Protein AF-A0AAD9UW62-F1 (afdb_monomer)

pLDDT: mean 70.84, std 15.9, range [30.05, 91.0]

InterPro domains:
  IPR005312 Domain of unknown function DUF1759 [PF03564] (73-146)

Structure (mmCIF, N/CA/C/O backbone):
data_AF-A0AAD9UW62-F1
#
_entry.id   AF-A0AAD9UW62-F1
#
loop_
_atom_site.group_PDB
_atom_site.id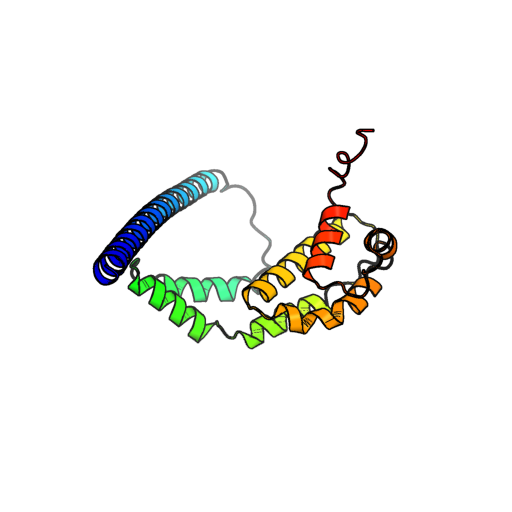
_atom_site.type_symbol
_atom_site.label_atom_id
_atom_site.label_alt_id
_atom_site.label_comp_id
_atom_site.label_asym_id
_atom_site.label_entity_id
_atom_site.label_seq_id
_atom_site.pdbx_PDB_ins_code
_atom_site.Cartn_x
_atom_site.Cartn_y
_atom_site.Cartn_z
_atom_site.occupancy
_atom_site.B_iso_or_equiv
_atom_site.auth_seq_id
_atom_site.auth_comp_id
_atom_site.auth_asym_id
_atom_site.auth_atom_id
_atom_site.pdbx_PDB_model_num
ATOM 1 N N . MET A 1 1 ? -51.476 3.471 -4.803 1.00 52.59 1 MET A N 1
ATOM 2 C CA . MET A 1 1 ? -50.643 2.285 -5.110 1.00 52.59 1 MET A CA 1
ATOM 3 C C . MET A 1 1 ? -49.176 2.442 -4.678 1.00 52.59 1 MET 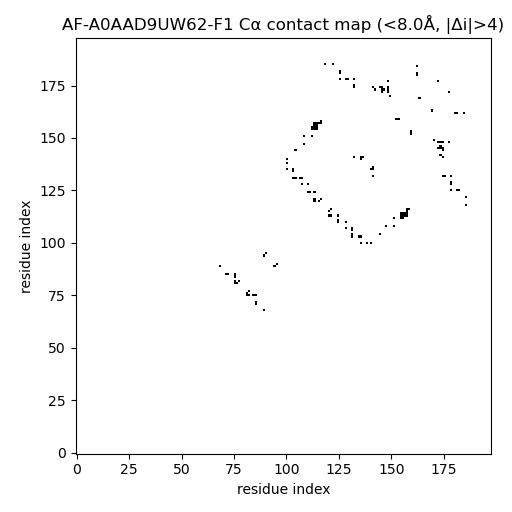A C 1
ATOM 5 O O . MET A 1 1 ? -48.528 1.436 -4.432 1.00 52.59 1 MET A O 1
ATOM 9 N N . GLU A 1 2 ? -48.660 3.666 -4.513 1.00 60.88 2 GLU A N 1
ATOM 10 C CA . GLU A 1 2 ? -47.239 3.927 -4.200 1.00 60.88 2 GLU A CA 1
ATOM 11 C C . GLU A 1 2 ? -46.862 3.786 -2.705 1.00 60.88 2 GLU A C 1
ATOM 13 O O . GLU A 1 2 ? -45.800 3.268 -2.376 1.00 60.88 2 GLU A O 1
ATOM 18 N N . ILE A 1 3 ? -47.747 4.171 -1.774 1.00 60.00 3 ILE A N 1
ATOM 19 C CA . ILE A 1 3 ? -47.441 4.194 -0.325 1.00 60.00 3 ILE A CA 1
ATOM 20 C C . ILE A 1 3 ? -47.192 2.786 0.247 1.00 60.00 3 ILE A C 1
ATOM 22 O O . ILE A 1 3 ? -46.332 2.607 1.111 1.00 60.00 3 ILE A O 1
ATOM 26 N N . SER A 1 4 ? -47.904 1.771 -0.253 1.00 65.06 4 SER A N 1
ATOM 27 C CA . SER A 1 4 ? -47.740 0.383 0.199 1.00 65.06 4 SER A CA 1
ATOM 28 C C . SER A 1 4 ? -46.367 -0.184 -0.169 1.00 65.06 4 SER A C 1
ATOM 30 O O . SER A 1 4 ? -45.739 -0.823 0.669 1.00 65.06 4 SER A O 1
ATOM 32 N N . LYS A 1 5 ? -45.857 0.135 -1.368 1.00 75.31 5 LYS A N 1
ATOM 33 C CA . LYS A 1 5 ? -44.532 -0.302 -1.836 1.00 75.31 5 LYS A CA 1
ATOM 34 C C . LYS A 1 5 ? -43.403 0.329 -1.019 1.00 75.31 5 LYS A C 1
ATOM 36 O O . LYS A 1 5 ? -42.446 -0.345 -0.661 1.00 75.31 5 LYS A O 1
ATOM 41 N N . VAL A 1 6 ? -43.535 1.612 -0.670 1.00 70.25 6 VAL A N 1
ATOM 42 C CA . VAL A 1 6 ? -42.551 2.315 0.175 1.00 70.25 6 VAL A CA 1
ATOM 43 C C . VAL A 1 6 ? -42.527 1.741 1.594 1.00 70.25 6 VAL A C 1
ATOM 45 O O . VAL A 1 6 ? -41.455 1.578 2.176 1.00 70.25 6 VAL A O 1
ATOM 48 N N . ARG A 1 7 ? -43.693 1.389 2.152 1.00 74.81 7 ARG A N 1
ATOM 49 C CA . ARG A 1 7 ? -43.779 0.743 3.470 1.00 74.81 7 ARG A CA 1
ATOM 50 C C . ARG A 1 7 ? -43.148 -0.649 3.455 1.00 74.81 7 ARG A C 1
ATOM 52 O O . ARG A 1 7 ? -42.387 -0.972 4.359 1.00 74.81 7 ARG A O 1
ATOM 59 N N . GLU A 1 8 ? -43.424 -1.441 2.425 1.00 81.44 8 GLU A N 1
ATOM 60 C CA . GLU A 1 8 ? -42.839 -2.771 2.244 1.00 81.44 8 GLU A CA 1
ATOM 61 C C . GLU A 1 8 ? -41.312 -2.706 2.097 1.00 81.44 8 GLU A C 1
ATOM 63 O O . GLU A 1 8 ? -40.593 -3.421 2.793 1.00 81.44 8 GLU A O 1
ATOM 68 N N . TRP A 1 9 ? -40.810 -1.756 1.305 1.00 78.94 9 TRP A N 1
ATOM 69 C CA . TRP A 1 9 ? -39.377 -1.498 1.153 1.00 78.94 9 TRP A CA 1
ATOM 70 C C . TRP A 1 9 ? -38.702 -1.077 2.467 1.00 78.94 9 TRP A C 1
ATOM 72 O O . TRP A 1 9 ? -37.591 -1.514 2.772 1.00 78.94 9 TRP A O 1
ATOM 82 N N . LEU A 1 10 ? -39.376 -0.259 3.283 1.00 68.06 10 LEU A N 1
ATOM 83 C CA . LEU A 1 10 ? -38.860 0.150 4.590 1.00 68.06 10 LEU A CA 1
ATOM 84 C C . LEU A 1 10 ? -38.778 -1.037 5.564 1.00 68.06 10 LEU A C 1
ATOM 86 O O . LEU A 1 10 ? -37.812 -1.149 6.320 1.00 68.06 10 LEU A O 1
ATOM 90 N N . GLU A 1 11 ? -39.769 -1.930 5.547 1.00 79.50 11 GLU A N 1
ATOM 91 C CA . GLU A 1 11 ? -39.764 -3.134 6.380 1.00 79.50 11 GLU A CA 1
ATOM 92 C C . GLU A 1 11 ? -38.751 -4.184 5.893 1.00 79.50 11 GLU A C 1
ATOM 94 O O . GLU A 1 11 ? -38.113 -4.836 6.722 1.00 79.50 11 GLU A O 1
ATOM 99 N N . GLU A 1 12 ? -38.522 -4.299 4.580 1.00 82.62 12 GLU A N 1
ATOM 100 C CA . GLU A 1 12 ? -37.433 -5.101 4.001 1.00 82.62 12 GLU A CA 1
ATOM 101 C C . GLU A 1 12 ? -36.069 -4.576 4.472 1.00 82.62 12 GLU A C 1
ATOM 103 O O . GLU A 1 12 ? -35.299 -5.316 5.079 1.00 82.62 12 GLU A O 1
ATOM 108 N N . ARG A 1 13 ? -35.821 -3.264 4.361 1.00 70.38 13 ARG A N 1
ATOM 109 C CA . ARG A 1 13 ? -34.604 -2.602 4.875 1.00 70.38 13 ARG A CA 1
ATOM 110 C C . ARG A 1 13 ? -34.402 -2.816 6.379 1.00 70.38 13 ARG A C 1
ATOM 112 O O . ARG A 1 13 ? -33.281 -3.045 6.844 1.00 70.38 13 ARG A O 1
ATOM 119 N N . LYS A 1 14 ? -35.476 -2.778 7.174 1.00 71.12 14 LYS A N 1
ATOM 120 C CA . LYS A 1 14 ? -35.423 -3.091 8.616 1.00 71.12 14 LYS A CA 1
ATOM 121 C C . LYS A 1 14 ? -35.124 -4.569 8.887 1.00 71.12 14 LYS A C 1
ATOM 123 O O . LYS A 1 14 ? -34.499 -4.879 9.901 1.00 71.12 14 LYS A O 1
ATOM 128 N N . ARG A 1 15 ? -35.558 -5.493 8.024 1.00 74.94 15 ARG A N 1
ATOM 129 C CA . ARG A 1 15 ? -35.211 -6.922 8.120 1.00 74.94 15 ARG A CA 1
ATOM 130 C C . ARG A 1 15 ? -33.763 -7.170 7.700 1.00 74.94 15 ARG A C 1
ATOM 132 O O . ARG A 1 15 ? -33.040 -7.812 8.457 1.00 74.94 15 ARG A O 1
ATOM 139 N N . GLU A 1 16 ? -33.314 -6.595 6.588 1.00 70.44 16 GLU A N 1
ATOM 140 C CA . GLU A 1 16 ? -31.933 -6.676 6.090 1.00 70.44 16 GLU A CA 1
ATOM 141 C C . GLU A 1 16 ? -30.920 -6.163 7.122 1.00 70.44 16 GLU A C 1
ATOM 143 O O . GLU A 1 16 ? -29.924 -6.828 7.414 1.00 70.44 16 GLU A O 1
ATOM 148 N N . THR A 1 17 ? -31.197 -5.018 7.750 1.00 63.38 17 THR A N 1
ATOM 149 C CA . THR A 1 17 ? -30.331 -4.456 8.803 1.00 63.38 17 THR A CA 1
ATOM 150 C C . THR A 1 17 ? -30.284 -5.342 10.047 1.00 63.38 17 THR A C 1
ATOM 152 O O . THR A 1 17 ? -29.206 -5.567 10.596 1.00 63.38 17 THR A O 1
ATOM 155 N N . LYS A 1 18 ? -31.415 -5.930 10.464 1.00 68.25 18 LYS A N 1
ATOM 156 C CA . LYS A 1 18 ? -31.458 -6.898 11.576 1.00 68.25 18 LYS A CA 1
ATOM 157 C C . LYS A 1 18 ? -30.703 -8.188 11.258 1.00 68.25 18 LYS A C 1
ATOM 159 O O . LYS A 1 18 ? -30.027 -8.722 12.135 1.00 68.25 18 LYS A O 1
ATOM 164 N N . VAL A 1 19 ? -30.818 -8.700 10.034 1.00 72.88 19 VAL A N 1
ATOM 165 C CA . VAL A 1 19 ? -30.082 -9.888 9.573 1.00 72.88 19 VAL A CA 1
ATOM 166 C C . VAL A 1 19 ? -28.583 -9.598 9.542 1.00 72.88 19 VAL A C 1
ATOM 168 O O . VAL A 1 19 ? -27.800 -10.386 10.068 1.00 72.88 19 VAL A O 1
ATOM 171 N N . THR A 1 20 ? -28.191 -8.434 9.028 1.00 70.19 20 THR A N 1
ATOM 172 C CA . THR A 1 20 ? -26.790 -7.996 8.981 1.00 70.19 20 THR A CA 1
ATOM 173 C C . THR A 1 20 ? -26.212 -7.850 10.387 1.00 70.19 20 THR A C 1
ATOM 175 O O . THR A 1 20 ? -25.170 -8.431 10.678 1.00 70.19 20 THR A O 1
ATOM 178 N N . ALA A 1 21 ? -26.936 -7.201 11.302 1.00 72.38 21 ALA A N 1
ATOM 179 C CA . ALA A 1 21 ? -26.522 -7.057 12.697 1.00 72.38 21 ALA A CA 1
ATOM 180 C C . ALA A 1 21 ? -26.369 -8.414 13.412 1.00 72.38 21 ALA A C 1
ATOM 182 O O . ALA A 1 21 ? -25.399 -8.632 14.140 1.00 72.38 21 ALA A O 1
ATOM 183 N N . LYS A 1 22 ? -27.287 -9.364 13.177 1.00 74.00 22 LYS A N 1
ATOM 184 C CA . LYS A 1 22 ? -27.163 -10.737 13.698 1.00 74.00 22 LYS A CA 1
ATOM 185 C C . LYS A 1 22 ? -25.940 -11.451 13.118 1.00 74.00 22 LYS A C 1
ATOM 187 O O . LYS A 1 22 ? -25.212 -12.108 13.861 1.00 74.00 22 LYS A O 1
ATOM 192 N N . GLN A 1 23 ? -25.684 -11.295 11.820 1.00 71.56 23 GLN A N 1
ATOM 193 C CA . GLN A 1 23 ? -24.538 -11.909 11.152 1.00 71.56 23 GLN A CA 1
ATOM 194 C C . GLN A 1 23 ? -23.205 -11.343 11.659 1.00 71.56 23 GLN A C 1
ATOM 196 O O . GLN A 1 23 ? -22.254 -12.093 11.882 1.00 71.56 23 GLN A O 1
ATOM 201 N N . GLU A 1 24 ? -23.129 -10.034 11.886 1.00 74.19 24 GLU A N 1
ATOM 202 C CA . GLU A 1 24 ? -21.965 -9.379 12.488 1.00 74.19 24 GLU A CA 1
ATOM 203 C C . GLU A 1 24 ? -21.743 -9.836 13.932 1.00 74.19 24 GLU A C 1
ATOM 205 O O . GLU A 1 24 ? -20.608 -10.119 14.319 1.00 74.19 24 GLU A O 1
ATOM 210 N N . GLN A 1 25 ? -22.818 -10.007 14.707 1.00 72.50 25 GLN A N 1
ATOM 211 C CA . GLN A 1 25 ? -22.731 -10.519 16.073 1.00 72.50 25 GLN A CA 1
ATOM 212 C C . GLN A 1 25 ? -22.201 -11.961 16.122 1.00 72.50 25 GLN A C 1
ATOM 214 O O . GLN A 1 25 ? -21.396 -12.288 16.997 1.00 72.50 25 GLN A O 1
ATOM 219 N N . ILE A 1 26 ? -22.601 -12.816 15.175 1.00 83.56 26 ILE A N 1
ATOM 220 C CA . ILE A 1 26 ? -22.073 -14.183 15.044 1.00 83.56 26 ILE A CA 1
ATOM 221 C C . ILE A 1 26 ? -20.583 -14.148 14.684 1.00 83.56 26 ILE A C 1
ATOM 223 O O . ILE A 1 26 ? -19.773 -14.772 15.371 1.00 83.56 26 ILE A O 1
ATOM 227 N N . LYS A 1 27 ? -20.197 -13.362 13.670 1.00 78.81 27 LYS A N 1
ATOM 228 C CA . LYS A 1 27 ? -18.786 -13.207 13.268 1.00 78.81 27 LYS A CA 1
ATOM 229 C C . LYS A 1 27 ? -17.914 -12.701 14.418 1.00 78.81 27 LYS A C 1
ATOM 231 O O . LYS A 1 27 ? -16.793 -13.173 14.593 1.00 78.81 27 LYS A O 1
ATOM 236 N N . PHE A 1 28 ? -18.428 -11.772 15.223 1.00 81.25 28 PHE A N 1
ATOM 237 C CA . PHE A 1 28 ? -17.712 -11.255 16.384 1.00 81.25 28 PHE A CA 1
ATOM 238 C C . PHE A 1 28 ? -17.505 -12.328 17.461 1.00 81.25 28 PHE A C 1
ATOM 240 O O . PHE A 1 28 ? -16.396 -12.459 17.978 1.00 81.25 28 PHE A O 1
ATOM 247 N N . LYS A 1 29 ? -18.533 -13.130 17.773 1.00 80.31 29 LYS A N 1
ATOM 248 C CA . LYS A 1 29 ? -18.420 -14.241 18.736 1.00 80.31 29 LYS A CA 1
ATOM 249 C C . LYS A 1 29 ? -17.394 -15.288 18.291 1.00 80.31 29 LYS A C 1
ATOM 251 O O . LYS A 1 29 ? -16.560 -15.694 19.099 1.00 80.31 29 LYS A O 1
ATOM 256 N N . GLU A 1 30 ? -17.396 -15.664 17.015 1.00 82.88 30 GLU A N 1
ATOM 257 C CA . GLU A 1 30 ? -16.405 -16.600 16.464 1.00 82.88 30 GLU A CA 1
ATOM 258 C C . GLU A 1 30 ? -14.980 -16.032 16.519 1.00 82.88 30 GLU A C 1
ATOM 260 O O . GLU A 1 30 ? -14.038 -16.725 16.910 1.00 82.88 30 GLU A O 1
ATOM 265 N N . LEU A 1 31 ? -14.813 -14.737 16.231 1.00 85.75 31 LEU A N 1
ATOM 266 C CA . LEU A 1 31 ? -13.515 -14.072 16.343 1.00 85.75 31 LEU A CA 1
ATOM 267 C C . LEU A 1 31 ? -12.980 -14.087 17.785 1.00 85.75 31 LEU A C 1
ATOM 269 O O . LEU A 1 31 ? -11.780 -14.272 17.995 1.00 85.75 31 LEU A O 1
ATOM 273 N N . GLN A 1 32 ? -13.853 -13.911 18.782 1.00 69.50 32 GLN A N 1
ATOM 274 C CA . GLN A 1 32 ? -13.479 -13.997 20.199 1.00 69.50 32 GLN A CA 1
ATOM 275 C C . GLN A 1 32 ? -13.013 -15.410 20.568 1.00 69.50 32 GLN A C 1
ATOM 277 O O . GLN A 1 32 ? -11.962 -15.570 21.191 1.00 69.50 32 GLN A O 1
ATOM 282 N N . LYS A 1 33 ? -13.745 -16.435 20.117 1.00 83.38 33 LYS A N 1
ATOM 283 C CA . LYS A 1 33 ? -13.388 -17.842 20.339 1.00 83.38 33 LYS A CA 1
ATOM 284 C C . LYS A 1 33 ? -12.025 -18.184 19.730 1.00 83.38 33 LYS A C 1
ATOM 286 O O . LYS A 1 33 ? -11.185 -18.780 20.401 1.00 83.38 33 LYS A O 1
ATOM 291 N N . MET A 1 34 ? -11.768 -17.738 18.500 1.00 85.38 34 MET A N 1
ATOM 292 C CA . MET A 1 34 ? -10.493 -17.964 17.812 1.00 85.38 34 MET A CA 1
ATOM 293 C C . MET A 1 34 ? -9.316 -17.280 18.521 1.00 85.38 34 MET A C 1
ATOM 295 O O . MET A 1 34 ? -8.250 -17.876 18.671 1.00 85.38 34 MET A O 1
ATOM 299 N N . LYS A 1 35 ? -9.503 -16.045 19.004 1.00 77.38 35 LYS A N 1
ATOM 300 C CA . LYS A 1 35 ? -8.466 -15.329 19.764 1.00 77.38 35 LYS A CA 1
ATOM 301 C C . LYS A 1 35 ? -8.141 -16.011 21.089 1.00 77.38 35 LYS A C 1
ATOM 303 O O . LYS A 1 35 ? -6.971 -16.060 21.464 1.00 77.38 35 LYS A O 1
ATOM 308 N N . LEU A 1 36 ? -9.152 -16.541 21.781 1.00 83.94 36 LEU A N 1
ATOM 309 C CA . LEU A 1 36 ? -8.941 -17.299 23.010 1.00 83.94 36 LEU A CA 1
ATOM 310 C C . LEU A 1 36 ? -8.137 -18.573 22.731 1.00 83.94 36 LEU A C 1
ATOM 312 O O . LEU A 1 36 ? -7.149 -18.810 23.416 1.00 83.94 36 LEU A O 1
ATOM 316 N N . GLN A 1 37 ? -8.486 -19.319 21.678 1.00 75.81 37 GLN A N 1
ATOM 317 C CA . GLN A 1 37 ? -7.750 -20.523 21.284 1.00 75.81 37 GLN A CA 1
ATOM 318 C C . GLN A 1 37 ? -6.288 -20.217 20.943 1.00 75.81 37 GLN A C 1
ATOM 320 O O . GLN A 1 37 ? -5.391 -20.878 21.453 1.00 75.81 37 GLN A O 1
ATOM 325 N N . LEU A 1 38 ? -6.032 -19.161 20.163 1.00 80.56 38 LEU A N 1
ATOM 326 C CA . LEU A 1 38 ? -4.667 -18.759 19.820 1.00 80.56 38 LEU A CA 1
ATOM 327 C C . LEU A 1 38 ? -3.846 -18.404 21.069 1.00 80.56 38 LEU A C 1
ATOM 329 O O . LEU A 1 38 ? -2.664 -18.733 21.145 1.00 80.56 38 LEU A O 1
ATOM 333 N N . L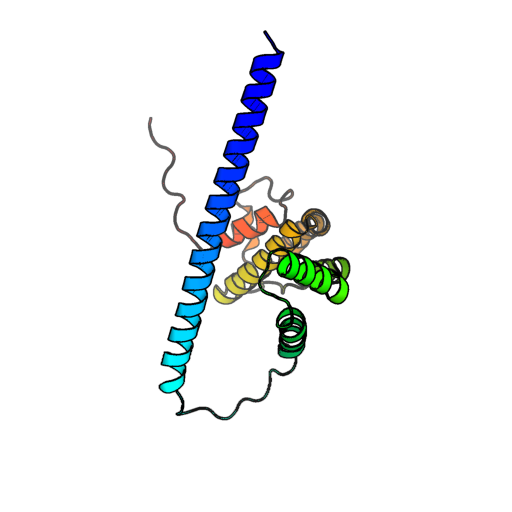YS A 1 39 ? -4.465 -17.755 22.063 1.00 76.50 39 LYS A N 1
ATOM 334 C CA . LYS A 1 39 ? -3.812 -17.430 23.337 1.00 76.50 39 LYS A CA 1
ATOM 335 C C . LYS A 1 39 ? -3.509 -18.693 24.154 1.00 76.50 39 LYS A C 1
ATOM 337 O O . LYS A 1 39 ? -2.429 -18.782 24.736 1.00 76.50 39 LYS A O 1
ATOM 342 N N . THR A 1 40 ? -4.416 -19.670 24.157 1.00 69.25 40 THR A N 1
ATOM 343 C CA . THR A 1 40 ? -4.216 -20.983 24.794 1.00 69.25 40 THR A CA 1
ATOM 344 C C . THR A 1 40 ? -3.078 -21.758 24.128 1.00 69.25 40 THR A C 1
ATOM 346 O O . THR A 1 40 ? -2.183 -22.245 24.816 1.00 69.25 40 THR A O 1
ATOM 349 N N . ASP A 1 41 ? -3.042 -21.790 22.795 1.00 74.69 41 ASP A N 1
ATOM 350 C CA . ASP A 1 41 ? -2.002 -22.481 22.026 1.00 74.69 41 ASP A CA 1
ATOM 351 C C . ASP A 1 41 ? -0.624 -21.818 22.201 1.00 74.69 41 ASP A C 1
ATOM 353 O O . ASP A 1 41 ? 0.405 -22.494 22.241 1.00 74.69 41 ASP A O 1
ATOM 357 N N . GLN A 1 42 ? -0.583 -20.488 22.338 1.00 72.75 42 GLN A N 1
ATOM 358 C CA . GLN A 1 42 ? 0.646 -19.749 22.647 1.00 72.75 42 GLN A CA 1
ATOM 359 C C . GLN A 1 42 ? 1.158 -20.038 24.063 1.00 72.75 42 GLN A C 1
ATOM 361 O O . GLN A 1 42 ? 2.368 -20.173 24.251 1.00 72.75 42 GLN A O 1
ATOM 366 N N . LEU A 1 43 ? 0.266 -20.172 25.051 1.00 59.53 43 LEU A N 1
ATOM 367 C CA . LEU A 1 43 ? 0.649 -20.543 26.416 1.00 59.53 43 LEU A CA 1
ATOM 368 C C . LEU A 1 43 ? 1.166 -21.989 26.478 1.00 59.53 43 LEU A C 1
ATOM 370 O O . LEU A 1 43 ? 2.174 -22.247 27.133 1.00 59.53 43 LEU A O 1
ATOM 374 N N . ALA A 1 44 ? 0.547 -22.904 25.727 1.00 60.25 44 ALA A N 1
ATOM 375 C CA . ALA A 1 44 ? 0.998 -24.291 25.611 1.00 60.25 44 ALA A CA 1
ATOM 376 C C . ALA A 1 44 ? 2.397 -24.408 24.974 1.00 60.25 44 ALA A C 1
ATOM 378 O O . ALA A 1 44 ? 3.204 -25.224 25.410 1.00 60.25 44 ALA A O 1
ATOM 379 N N . LYS A 1 45 ? 2.724 -23.550 23.995 1.00 59.97 45 LYS A N 1
ATOM 380 C CA . LYS A 1 45 ? 4.058 -23.501 23.365 1.00 59.97 45 LYS A CA 1
ATOM 381 C C . LYS A 1 45 ? 5.123 -22.824 24.232 1.00 59.97 45 LYS A C 1
ATOM 383 O O . LYS A 1 45 ? 6.296 -23.166 24.126 1.00 59.97 45 LYS A O 1
ATOM 388 N N . LYS A 1 46 ? 4.743 -21.890 25.113 1.00 50.12 46 LYS A N 1
ATOM 389 C CA . LYS A 1 46 ? 5.688 -21.221 26.024 1.00 50.12 46 LYS A CA 1
ATOM 390 C C . LYS A 1 46 ? 6.242 -22.176 27.090 1.00 50.12 46 LYS A C 1
ATOM 392 O O . LYS A 1 46 ? 7.421 -22.091 27.411 1.00 50.12 46 LYS A O 1
ATOM 397 N N . ASN A 1 47 ? 5.438 -23.137 27.548 1.00 49.69 47 ASN A N 1
ATOM 398 C CA . ASN A 1 47 ? 5.843 -24.119 28.562 1.00 49.69 47 ASN A CA 1
ATOM 399 C C . ASN A 1 47 ? 6.817 -25.203 28.051 1.00 49.69 47 ASN A C 1
ATOM 401 O O . ASN A 1 47 ? 7.291 -26.004 28.848 1.00 49.69 47 ASN A O 1
ATOM 405 N N . GLN A 1 48 ? 7.140 -25.235 26.750 1.00 47.81 48 GLN A N 1
ATOM 406 C CA . GLN A 1 48 ? 8.167 -26.124 26.179 1.00 47.81 48 GLN A CA 1
ATOM 407 C C . GLN A 1 48 ? 9.477 -25.396 25.825 1.00 47.81 48 GLN A C 1
ATOM 409 O O . GLN A 1 48 ? 10.446 -26.046 25.447 1.00 47.81 48 GLN A O 1
ATOM 414 N N . ASN A 1 49 ? 9.531 -24.065 25.967 1.00 43.00 49 ASN A N 1
ATOM 415 C CA . ASN A 1 49 ? 10.649 -23.236 25.503 1.00 43.00 49 ASN A CA 1
ATOM 416 C C . ASN A 1 49 ? 11.397 -22.492 26.628 1.00 43.00 49 ASN A C 1
ATOM 418 O O . ASN A 1 49 ? 12.211 -21.614 26.337 1.00 43.00 49 ASN A O 1
ATOM 422 N N . GLU A 1 50 ? 11.183 -22.842 27.903 1.00 40.22 50 GLU A N 1
ATOM 423 C CA . GLU A 1 50 ? 12.067 -22.429 29.010 1.00 40.22 50 GLU A CA 1
ATOM 424 C C . GLU A 1 50 ? 13.349 -23.271 29.009 1.00 40.22 50 GLU A C 1
ATOM 426 O O . GLU A 1 50 ? 13.632 -24.084 29.881 1.00 40.22 50 GLU A O 1
ATOM 431 N N . GLY A 1 51 ? 14.121 -23.080 27.950 1.00 38.78 51 GLY A N 1
ATOM 432 C CA . GLY A 1 51 ? 15.413 -23.688 27.729 1.00 38.78 51 GLY A CA 1
ATOM 433 C C . GLY A 1 51 ? 15.989 -23.061 26.475 1.00 38.78 51 GLY A C 1
ATOM 434 O O . GLY A 1 51 ? 15.576 -23.395 25.372 1.00 38.78 51 GLY A O 1
ATOM 435 N N . ILE A 1 52 ? 16.972 -22.183 26.668 1.00 32.00 52 ILE A N 1
ATOM 436 C CA . ILE A 1 52 ? 17.793 -21.534 25.637 1.00 32.00 52 ILE A CA 1
ATOM 437 C C . ILE A 1 52 ? 17.172 -20.262 25.016 1.00 32.00 52 ILE A C 1
ATOM 439 O O . ILE A 1 52 ? 16.333 -20.301 24.125 1.00 32.00 52 ILE A O 1
ATOM 443 N N . TYR A 1 53 ? 17.599 -19.112 25.554 1.00 30.05 53 TYR A N 1
ATOM 444 C CA . TYR A 1 53 ? 18.228 -17.958 24.876 1.00 30.05 53 TYR A CA 1
ATOM 445 C C . TYR A 1 53 ? 18.011 -16.684 25.710 1.00 30.05 53 TYR A C 1
ATOM 447 O O . TYR A 1 53 ? 17.117 -15.873 25.470 1.00 30.05 53 TYR A O 1
ATOM 455 N N . GLN A 1 54 ? 18.888 -16.501 26.702 1.00 34.84 54 GLN A N 1
ATOM 456 C CA . GLN A 1 54 ? 19.347 -15.165 27.067 1.00 34.84 54 GLN A CA 1
ATOM 457 C C . GLN A 1 54 ? 20.237 -14.613 25.937 1.00 34.84 54 GLN A C 1
ATOM 459 O O . GLN A 1 54 ? 20.876 -15.380 25.222 1.00 34.84 54 GLN A O 1
ATOM 464 N N . ALA A 1 55 ? 20.298 -13.281 25.855 1.00 33.31 55 ALA A N 1
ATOM 465 C CA . ALA A 1 55 ? 21.117 -12.450 24.964 1.00 33.31 55 ALA A CA 1
ATOM 466 C C . ALA A 1 55 ? 20.595 -12.237 23.527 1.00 33.31 55 ALA A C 1
ATOM 468 O O . ALA A 1 55 ? 20.986 -12.911 22.585 1.00 33.31 55 ALA A O 1
ATOM 469 N N . SER A 1 56 ? 19.794 -11.181 23.348 1.00 34.56 56 SER A N 1
ATOM 470 C CA . SER A 1 56 ? 20.153 -10.095 22.420 1.00 34.56 56 SER A CA 1
ATOM 471 C C . SER A 1 56 ? 19.266 -8.880 22.699 1.00 34.56 56 SER A C 1
ATOM 473 O O . SER A 1 56 ? 18.178 -8.690 22.153 1.00 34.56 56 SER A O 1
ATOM 475 N N . THR A 1 57 ? 19.710 -8.077 23.657 1.00 42.41 57 THR A N 1
ATOM 476 C CA . THR A 1 57 ? 19.172 -6.754 23.954 1.00 42.41 57 THR A CA 1
ATOM 477 C C . THR A 1 57 ? 19.605 -5.805 22.844 1.00 42.41 57 THR A C 1
ATOM 479 O O . THR A 1 57 ? 20.725 -5.323 22.896 1.00 42.41 57 THR A O 1
ATOM 482 N N . ASN A 1 58 ? 18.752 -5.574 21.840 1.00 35.47 58 ASN A N 1
ATOM 483 C CA . ASN A 1 58 ? 18.787 -4.404 20.946 1.00 35.47 58 ASN A CA 1
ATOM 484 C C . ASN A 1 58 ? 17.491 -4.339 20.109 1.00 35.47 58 ASN A C 1
ATOM 486 O O . ASN A 1 58 ? 17.474 -4.644 18.922 1.00 35.47 58 ASN A O 1
ATOM 490 N N . SER A 1 59 ? 16.363 -3.977 20.731 1.00 34.16 59 SER A N 1
ATOM 491 C CA . SER A 1 59 ? 15.109 -3.661 20.012 1.00 34.16 59 SER A CA 1
ATOM 492 C C . SER A 1 59 ? 14.184 -2.715 20.792 1.00 34.16 59 SER A C 1
ATOM 494 O O . SER A 1 59 ? 12.958 -2.809 20.734 1.00 34.16 59 SER A O 1
ATOM 496 N N . VAL A 1 60 ? 14.750 -1.770 21.549 1.00 36.50 60 VAL A N 1
ATOM 497 C CA . VAL A 1 60 ? 13.949 -0.915 22.447 1.00 36.50 60 VAL A CA 1
ATOM 498 C C . VAL A 1 60 ? 13.236 0.240 21.719 1.00 36.50 60 VAL A C 1
ATOM 500 O O . VAL A 1 60 ? 12.401 0.907 22.318 1.00 36.50 60 VAL A O 1
ATOM 503 N N . GLN A 1 61 ? 13.444 0.462 20.418 1.00 37.66 61 GLN A N 1
ATOM 504 C CA . GLN A 1 61 ? 12.827 1.615 19.735 1.00 37.66 61 GLN A CA 1
ATOM 505 C C . GLN A 1 61 ? 11.517 1.328 18.979 1.00 37.66 61 GLN A C 1
ATOM 507 O O . GLN A 1 61 ? 10.812 2.273 18.645 1.00 37.66 61 GLN A O 1
ATOM 512 N N . ALA A 1 62 ? 11.106 0.065 18.810 1.00 35.78 62 ALA A N 1
ATOM 513 C CA . ALA A 1 62 ? 9.806 -0.276 18.204 1.00 35.78 62 ALA A CA 1
ATOM 514 C C . ALA A 1 62 ? 8.717 -0.669 19.225 1.00 35.78 62 ALA A C 1
ATOM 516 O O . ALA A 1 62 ? 7.541 -0.741 18.886 1.00 35.78 62 ALA A O 1
ATOM 517 N N . LYS A 1 63 ? 9.081 -0.892 20.496 1.00 35.38 63 LYS A N 1
ATOM 518 C CA . LYS A 1 63 ? 8.181 -1.462 21.520 1.00 35.38 63 LYS A CA 1
ATOM 519 C C . LYS A 1 63 ? 7.422 -0.421 22.355 1.00 35.38 63 LYS A C 1
ATOM 521 O O . LYS A 1 63 ? 6.592 -0.763 23.194 1.00 35.38 63 LYS A O 1
ATOM 526 N N . LEU A 1 64 ? 7.711 0.863 22.143 1.00 32.38 64 LEU A N 1
ATOM 527 C 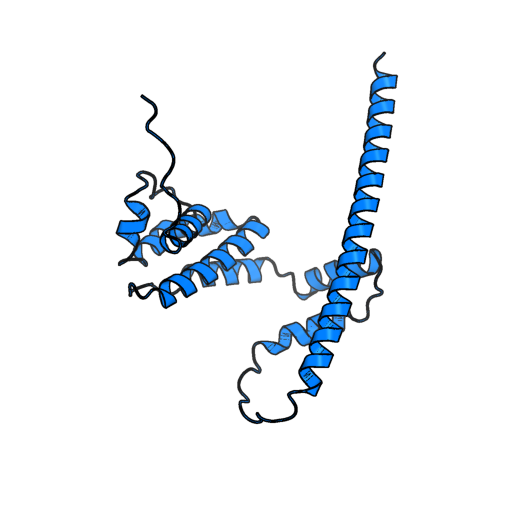CA . LEU A 1 64 ? 7.178 1.973 22.937 1.00 32.38 64 LEU A CA 1
ATOM 528 C C . LEU A 1 64 ? 5.746 2.420 22.553 1.00 32.38 64 LEU A C 1
ATOM 530 O O . LEU A 1 64 ? 4.999 2.792 23.464 1.00 32.38 64 LEU A O 1
ATOM 534 N N . PRO A 1 65 ? 5.314 2.378 21.272 1.00 45.97 65 PRO A N 1
ATOM 535 C CA . PRO A 1 65 ? 3.938 2.719 20.901 1.00 45.97 65 PRO A CA 1
ATOM 536 C C . PRO A 1 65 ? 2.931 1.645 21.337 1.00 45.97 65 PRO A C 1
ATOM 538 O O . PRO A 1 65 ? 1.886 1.973 21.896 1.00 45.97 65 PRO A O 1
ATOM 541 N N . GLU A 1 66 ? 3.271 0.362 21.162 1.00 46.50 66 GLU A N 1
ATOM 542 C CA . GLU A 1 66 ? 2.394 -0.779 21.473 1.00 46.50 66 GLU A CA 1
ATOM 543 C C . GLU A 1 66 ? 2.020 -0.844 22.963 1.00 46.50 66 GLU A C 1
ATOM 545 O O . GLU A 1 66 ? 0.856 -1.042 23.313 1.00 46.50 66 GLU A O 1
ATOM 550 N N . LEU A 1 67 ? 2.989 -0.592 23.852 1.00 49.28 67 LEU A N 1
ATOM 551 C CA . LEU A 1 67 ? 2.792 -0.623 25.306 1.00 49.28 67 LEU A CA 1
ATOM 552 C C . LEU A 1 67 ? 1.900 0.515 25.829 1.00 49.28 67 LEU A C 1
ATOM 554 O O . LEU A 1 67 ? 1.198 0.334 26.824 1.00 49.28 67 LEU A O 1
ATOM 558 N N . LYS A 1 68 ? 1.909 1.685 25.178 1.00 55.56 68 LYS A N 1
ATOM 559 C CA . LYS A 1 68 ? 1.062 2.831 25.560 1.00 55.56 68 LYS A CA 1
ATOM 560 C C . LYS A 1 68 ? -0.350 2.707 24.991 1.00 55.56 68 LYS A C 1
ATOM 562 O O . LYS A 1 68 ? -1.319 3.007 25.688 1.00 55.56 68 LYS A O 1
ATOM 567 N N . VAL A 1 69 ? -0.463 2.229 23.751 1.00 56.75 69 VAL A N 1
ATOM 568 C CA . VAL A 1 69 ? -1.747 1.953 23.097 1.00 56.75 69 VAL A CA 1
ATOM 569 C C . VAL A 1 69 ? -2.511 0.870 23.861 1.00 56.75 69 VAL A C 1
ATOM 571 O O . VAL A 1 69 ? -3.671 1.093 24.200 1.00 56.75 69 VAL A O 1
ATOM 574 N N . GLY A 1 70 ? -1.844 -0.232 24.229 1.00 58.50 70 GLY A N 1
ATOM 575 C CA . GLY A 1 70 ? -2.439 -1.351 24.969 1.00 58.50 70 GLY A CA 1
ATOM 576 C C . GLY A 1 70 ? -3.059 -0.946 26.309 1.00 58.50 70 GLY A C 1
ATOM 577 O O . GLY A 1 70 ? -4.239 -1.193 26.531 1.00 58.50 70 GLY A O 1
ATOM 578 N N . ARG A 1 71 ? -2.321 -0.222 27.163 1.00 60.94 71 ARG A N 1
ATOM 579 C CA . ARG A 1 71 ? -2.836 0.222 28.477 1.00 60.94 71 ARG A CA 1
ATOM 580 C C . ARG A 1 71 ? -4.026 1.179 28.374 1.00 60.94 71 ARG A C 1
ATOM 582 O O . ARG A 1 71 ? -4.873 1.207 29.258 1.00 60.94 71 ARG A O 1
ATOM 589 N N . THR A 1 72 ? -4.084 1.975 27.306 1.00 57.56 72 THR A N 1
ATOM 590 C CA . THR A 1 72 ? -5.148 2.973 27.107 1.00 57.56 72 THR A CA 1
ATOM 591 C C . THR A 1 72 ? -6.475 2.321 26.704 1.00 57.56 72 THR A C 1
ATOM 593 O O . THR A 1 72 ? -7.538 2.835 27.044 1.00 57.56 72 THR A O 1
ATOM 596 N N . ILE A 1 73 ? -6.424 1.187 25.996 1.00 61.25 73 ILE A N 1
ATOM 597 C CA . ILE A 1 73 ? -7.613 0.447 25.545 1.00 61.25 73 ILE A CA 1
ATOM 598 C C . ILE A 1 73 ? -8.029 -0.673 26.507 1.00 61.25 73 ILE A C 1
ATOM 600 O O . ILE A 1 73 ? -9.195 -1.046 26.522 1.00 61.25 73 ILE A O 1
ATOM 604 N N . GLU A 1 74 ? -7.104 -1.192 27.319 1.00 61.56 74 GLU A N 1
ATOM 605 C CA . GLU A 1 74 ? -7.344 -2.299 28.259 1.00 61.56 74 GLU A CA 1
ATOM 606 C C . GLU A 1 74 ? -8.289 -1.919 29.411 1.00 61.56 74 GLU A C 1
ATOM 608 O O . GLU A 1 74 ? -8.990 -2.773 29.944 1.00 61.56 74 GLU A O 1
ATOM 613 N N . ALA A 1 75 ? -8.373 -0.629 29.748 1.00 64.81 75 ALA A N 1
ATOM 614 C CA . ALA A 1 75 ? -9.290 -0.110 30.763 1.00 64.81 75 ALA A CA 1
ATOM 615 C C . ALA A 1 75 ? -10.734 0.102 30.257 1.00 64.81 75 ALA A C 1
ATOM 617 O O . ALA A 1 75 ? -11.601 0.500 31.037 1.00 64.81 75 ALA A O 1
ATOM 618 N N . LEU A 1 76 ? -11.006 -0.106 28.962 1.00 67.12 76 LEU A N 1
ATOM 619 C CA . LEU A 1 76 ? -12.327 0.136 28.385 1.00 67.12 76 LEU A CA 1
ATOM 620 C C . LEU A 1 76 ? -13.190 -1.135 28.422 1.00 67.12 76 LEU A C 1
ATOM 622 O O . LEU A 1 76 ? -12.710 -2.217 28.086 1.00 67.12 76 LEU A O 1
ATOM 626 N N . PRO A 1 77 ? -14.482 -1.022 28.781 1.00 62.97 77 PRO A N 1
ATOM 627 C CA . PRO A 1 77 ? -15.386 -2.165 28.783 1.00 62.97 77 PRO A CA 1
ATOM 628 C C . PRO A 1 77 ? -15.561 -2.721 27.363 1.00 62.97 77 PRO A C 1
ATOM 630 O O . PRO A 1 77 ? -15.643 -1.966 26.395 1.00 62.97 77 PRO A O 1
ATOM 633 N N . PHE A 1 78 ? -15.667 -4.046 27.224 1.00 63.81 78 PHE A N 1
ATOM 634 C CA . PHE A 1 78 ? -15.838 -4.731 25.933 1.00 63.81 78 PHE A CA 1
ATOM 635 C C . PHE A 1 78 ? -17.276 -4.615 25.389 1.00 63.81 78 PHE A C 1
ATOM 637 O O . PHE A 1 78 ? -17.950 -5.610 25.131 1.00 63.81 78 PHE A O 1
ATOM 644 N N . THR A 1 79 ? -17.758 -3.385 25.231 1.00 76.38 79 THR A N 1
ATOM 645 C CA . THR A 1 79 ? -19.073 -3.036 24.679 1.00 76.38 79 THR A CA 1
ATOM 646 C C . THR A 1 79 ? -18.908 -2.241 23.383 1.00 76.38 79 THR A C 1
ATOM 648 O O . THR A 1 79 ? -17.826 -1.736 23.080 1.00 76.38 79 THR A O 1
ATOM 651 N N . THR A 1 80 ? -19.981 -2.086 22.602 1.00 69.88 80 THR A N 1
ATOM 652 C CA . THR A 1 80 ? -19.972 -1.232 21.398 1.00 69.88 80 THR A CA 1
ATOM 653 C C . THR A 1 80 ? -19.579 0.212 21.726 1.00 69.88 80 THR A C 1
ATOM 655 O O . THR A 1 80 ? -18.835 0.844 20.977 1.00 69.88 80 THR A O 1
ATOM 658 N N . GLU A 1 81 ? -20.020 0.722 22.877 1.00 72.06 81 GLU A N 1
ATOM 659 C CA . GLU A 1 81 ? -19.628 2.039 23.383 1.00 72.06 81 GLU A CA 1
ATOM 660 C C . GLU A 1 81 ? -18.137 2.090 23.741 1.00 72.06 81 GLU A C 1
ATOM 662 O O . GLU A 1 81 ? -17.441 3.021 23.337 1.00 72.06 81 GLU A O 1
ATOM 667 N N . GLY A 1 82 ? -17.615 1.057 24.409 1.00 72.25 82 GLY A N 1
ATOM 668 C CA . GLY A 1 82 ? -16.189 0.935 24.702 1.00 72.25 82 GLY A CA 1
ATOM 669 C C . GLY A 1 82 ? -15.318 0.836 23.447 1.00 72.25 82 GLY A C 1
ATOM 670 O O . GLY A 1 82 ? -14.273 1.478 23.391 1.00 72.25 82 GLY A O 1
ATOM 671 N N . TYR A 1 83 ? -15.769 0.135 22.398 1.00 73.06 83 TYR A N 1
ATOM 672 C CA . TYR A 1 83 ? -15.090 0.096 21.095 1.00 73.06 83 TYR A CA 1
ATOM 673 C C . TYR A 1 83 ? -15.052 1.472 20.424 1.00 73.06 83 TYR A C 1
ATOM 675 O O . TYR A 1 83 ? -13.989 1.922 19.996 1.00 73.06 83 TYR A O 1
ATOM 683 N N . ASN A 1 84 ? -16.192 2.166 20.357 1.00 77.94 84 ASN A N 1
ATOM 684 C CA . ASN A 1 84 ? -16.256 3.503 19.765 1.00 77.94 84 ASN A CA 1
ATOM 685 C C . ASN A 1 84 ? -15.396 4.498 20.552 1.00 77.94 84 ASN A C 1
ATOM 687 O O . ASN A 1 84 ? -14.677 5.301 19.959 1.00 77.94 84 ASN A O 1
ATOM 691 N N . ARG A 1 85 ? -15.387 4.387 21.884 1.00 77.12 85 ARG A N 1
ATOM 692 C CA . ARG A 1 85 ? -14.543 5.207 22.755 1.00 77.12 85 ARG A CA 1
ATOM 693 C C . ARG A 1 85 ? -13.059 4.889 22.590 1.00 77.12 85 ARG A C 1
ATOM 695 O O . ARG A 1 85 ? -12.260 5.817 22.502 1.00 77.12 85 ARG A O 1
ATOM 702 N N . ALA A 1 86 ? -12.691 3.613 22.457 1.00 72.75 86 ALA A N 1
ATOM 703 C CA . ALA A 1 86 ? -11.327 3.197 22.132 1.00 72.75 86 ALA A CA 1
ATOM 704 C C . ALA A 1 86 ? -10.891 3.787 20.787 1.00 72.75 86 ALA A C 1
ATOM 706 O O . ALA A 1 86 ? -9.827 4.393 20.696 1.00 72.75 86 ALA A O 1
ATOM 707 N N . LYS A 1 87 ? -11.743 3.680 19.761 1.00 74.81 87 LYS A N 1
ATOM 708 C CA . LYS A 1 87 ? -11.498 4.246 18.432 1.00 74.81 87 LYS A CA 1
ATOM 709 C C . LYS A 1 87 ? -11.289 5.764 18.495 1.00 74.81 87 LYS A C 1
ATOM 711 O O . LYS A 1 87 ? -10.288 6.236 17.963 1.00 74.81 87 LYS A O 1
ATOM 716 N N . SER A 1 88 ? -12.147 6.505 19.203 1.00 78.00 88 SER A N 1
ATOM 717 C CA . SER A 1 88 ? -11.981 7.954 19.401 1.00 78.00 88 SER A CA 1
ATOM 718 C C . SER A 1 88 ? -10.698 8.310 20.147 1.00 78.00 88 SER A C 1
ATOM 720 O O . SER A 1 88 ? -10.006 9.232 19.733 1.00 78.00 88 SER A O 1
ATOM 722 N N . ILE A 1 89 ? -10.340 7.589 21.214 1.00 74.50 89 ILE A N 1
ATOM 723 C CA . ILE A 1 89 ? -9.109 7.861 21.974 1.00 74.50 89 ILE A CA 1
ATOM 724 C C . ILE A 1 89 ? -7.872 7.587 21.116 1.00 74.50 89 ILE A C 1
ATOM 726 O O . ILE A 1 89 ? -6.925 8.373 21.130 1.00 74.50 89 ILE A O 1
ATOM 730 N N . LEU A 1 90 ? -7.885 6.502 20.338 1.00 73.56 90 LEU A N 1
ATOM 731 C CA . LEU A 1 90 ? -6.801 6.179 19.416 1.00 73.56 90 LEU A CA 1
ATOM 732 C C . LEU A 1 90 ? -6.666 7.241 18.326 1.00 73.56 90 LEU A C 1
ATOM 734 O O . LEU A 1 90 ? -5.559 7.698 18.061 1.00 73.56 90 LEU A O 1
ATOM 738 N N . GLN A 1 91 ? -7.780 7.690 17.749 1.00 75.50 91 GLN A N 1
ATOM 739 C CA . GLN A 1 91 ? -7.780 8.774 16.768 1.00 75.50 91 GLN A CA 1
ATOM 740 C C . GLN A 1 91 ? -7.305 10.100 17.377 1.00 75.50 91 GLN A C 1
ATOM 742 O O . GLN A 1 91 ? -6.476 10.780 16.787 1.00 75.50 91 GLN A O 1
ATOM 747 N N . GLN A 1 92 ? -7.748 10.449 18.583 1.00 76.38 92 GLN A N 1
ATOM 748 C CA . GLN A 1 92 ? -7.367 11.697 19.244 1.00 76.38 92 GLN A CA 1
ATOM 749 C C . GLN A 1 92 ? -5.885 11.726 19.639 1.00 76.38 92 GLN A C 1
ATOM 751 O O . GLN A 1 92 ? -5.225 12.754 19.510 1.00 76.38 92 GLN A O 1
ATOM 756 N N . ARG A 1 93 ? -5.357 10.611 20.157 1.00 72.56 93 ARG A N 1
ATOM 757 C CA . ARG A 1 93 ? -3.978 10.535 20.668 1.00 72.56 93 ARG A CA 1
ATOM 758 C C . ARG A 1 93 ? -2.951 10.181 19.598 1.00 72.56 93 ARG A C 1
ATOM 760 O O . ARG A 1 93 ? -1.802 10.595 19.719 1.00 72.56 93 ARG A O 1
ATOM 767 N N . PHE A 1 94 ? -3.347 9.399 18.597 1.00 66.00 94 PHE A N 1
ATOM 768 C CA . PHE A 1 94 ? -2.436 8.795 17.618 1.00 66.00 94 PHE A CA 1
ATOM 769 C C . PHE A 1 94 ? -2.910 8.943 16.166 1.00 66.00 94 PHE A C 1
ATOM 771 O O . PHE A 1 94 ? -2.144 8.666 15.249 1.00 66.00 94 PHE A O 1
ATOM 778 N N . GLY A 1 95 ? -4.142 9.397 15.927 1.00 68.12 95 GLY A N 1
ATOM 779 C CA . GLY A 1 95 ? -4.723 9.603 14.596 1.00 68.12 95 GLY A CA 1
ATOM 780 C C . GLY A 1 95 ? -4.259 10.892 13.932 1.00 68.12 95 GLY A C 1
ATOM 781 O O . GLY A 1 95 ? -5.065 11.630 13.371 1.00 68.12 95 GLY A O 1
ATOM 782 N N . LYS A 1 96 ? -2.956 11.170 13.986 1.00 78.69 96 LYS A N 1
ATOM 783 C CA . LYS A 1 96 ? -2.345 12.249 13.216 1.00 78.69 96 LYS A CA 1
ATOM 784 C C . LYS A 1 96 ? -2.201 11.800 11.768 1.00 78.69 96 LYS A C 1
ATOM 786 O O . LYS A 1 96 ? -1.129 11.397 11.327 1.00 78.69 96 LYS A O 1
ATOM 791 N N . GLU A 1 97 ? -3.317 11.832 11.050 1.00 74.25 97 GLU A N 1
ATOM 792 C CA . GLU A 1 97 ? -3.425 11.315 9.686 1.00 74.25 97 GLU A CA 1
ATOM 793 C C . GLU A 1 97 ? -2.337 11.890 8.770 1.00 74.25 97 GLU A C 1
ATOM 795 O O . GLU A 1 97 ? -1.690 11.136 8.056 1.00 74.25 97 GLU A O 1
ATOM 800 N N . HIS A 1 98 ? -2.054 13.192 8.878 1.00 76.62 98 HIS A N 1
ATOM 801 C CA . HIS A 1 98 ? -0.969 13.855 8.151 1.00 76.62 98 HIS A CA 1
ATOM 802 C C . HIS A 1 98 ? 0.405 13.213 8.395 1.00 76.62 98 HIS A C 1
ATOM 804 O O . HIS A 1 98 ? 1.088 12.891 7.433 1.00 76.62 98 HIS A O 1
ATOM 810 N N . GLU A 1 99 ? 0.805 12.986 9.654 1.00 79.31 99 GLU A N 1
ATOM 811 C CA . GLU A 1 99 ? 2.107 12.372 9.974 1.00 79.31 99 GLU A CA 1
ATOM 812 C C . GLU A 1 99 ? 2.188 10.933 9.437 1.00 79.31 99 GLU A C 1
ATOM 814 O O . GLU A 1 99 ? 3.238 10.491 8.977 1.00 79.31 99 GLU A O 1
ATOM 819 N N . ILE A 1 100 ? 1.064 10.208 9.441 1.00 78.81 100 ILE A N 1
ATOM 820 C CA . ILE A 1 100 ? 0.971 8.852 8.887 1.00 78.81 100 ILE A CA 1
ATOM 821 C C . ILE A 1 100 ? 1.103 8.880 7.355 1.00 78.81 100 ILE A C 1
ATOM 823 O O . ILE A 1 100 ? 1.856 8.088 6.786 1.00 78.81 100 ILE A O 1
ATOM 827 N N . ILE A 1 101 ? 0.391 9.790 6.683 1.00 77.75 101 ILE A N 1
ATOM 828 C CA . ILE A 1 101 ? 0.461 9.981 5.227 1.00 77.75 101 ILE A CA 1
ATOM 829 C C . ILE A 1 101 ? 1.875 10.390 4.820 1.00 77.75 101 ILE A C 1
ATOM 831 O O . ILE A 1 101 ? 2.423 9.822 3.875 1.00 77.75 101 ILE A O 1
ATOM 835 N N . GLU A 1 102 ? 2.473 11.344 5.532 1.00 81.56 102 GLU A N 1
ATOM 836 C CA . GLU A 1 102 ? 3.830 11.824 5.293 1.00 81.56 102 GLU A CA 1
ATOM 837 C C . GLU A 1 102 ? 4.844 10.693 5.468 1.00 81.56 102 GLU A C 1
ATOM 839 O O . GLU A 1 102 ? 5.676 10.489 4.587 1.00 81.56 102 GLU A O 1
ATOM 844 N N . ALA A 1 103 ? 4.727 9.890 6.530 1.00 82.38 103 ALA A N 1
ATOM 845 C CA . ALA A 1 103 ? 5.597 8.741 6.757 1.00 82.38 103 ALA A CA 1
ATOM 846 C C . ALA A 1 103 ? 5.513 7.716 5.615 1.00 82.38 103 ALA A C 1
ATOM 848 O O . ALA A 1 103 ? 6.545 7.310 5.088 1.00 82.38 103 ALA A O 1
ATOM 849 N N . TYR A 1 104 ? 4.308 7.331 5.177 1.00 82.50 104 TYR A N 1
ATOM 850 C CA . TYR A 1 104 ? 4.153 6.386 4.063 1.00 82.50 104 TYR A CA 1
ATOM 851 C C . TYR A 1 104 ? 4.570 6.971 2.714 1.00 82.50 104 TYR A C 1
ATOM 853 O O . TYR A 1 104 ? 5.120 6.257 1.877 1.00 82.50 104 TYR A O 1
ATOM 861 N N . THR A 1 105 ? 4.341 8.264 2.499 1.00 81.25 105 THR A N 1
ATOM 862 C CA . THR A 1 105 ? 4.800 8.973 1.300 1.00 81.25 105 THR A CA 1
ATOM 863 C C . THR A 1 105 ? 6.320 8.998 1.254 1.00 81.25 105 THR A C 1
ATOM 865 O O . THR A 1 105 ? 6.917 8.611 0.251 1.00 81.25 105 THR A O 1
ATOM 868 N N . LYS A 1 106 ? 6.953 9.381 2.364 1.00 83.94 106 LYS A N 1
ATOM 8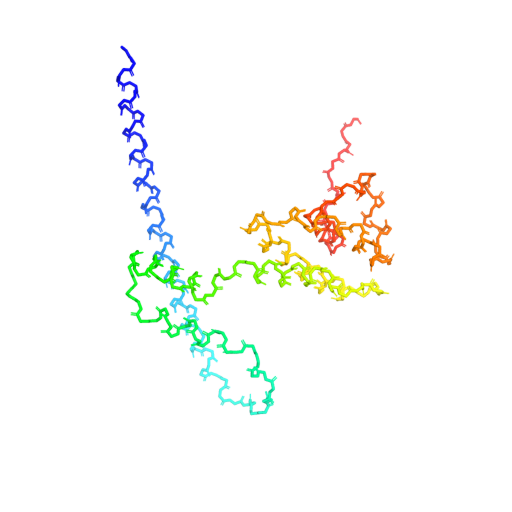69 C CA . LYS A 1 106 ? 8.402 9.384 2.527 1.00 83.94 106 LYS A CA 1
ATOM 870 C C . LYS A 1 106 ? 8.979 7.988 2.324 1.00 83.94 106 LYS A C 1
ATOM 872 O O . LYS A 1 106 ? 9.874 7.839 1.503 1.00 83.94 106 LYS A O 1
ATOM 877 N N . GLU A 1 107 ? 8.406 6.966 2.955 1.00 85.19 107 GLU A N 1
ATOM 878 C CA . GLU A 1 107 ? 8.805 5.566 2.765 1.00 85.19 107 GLU A CA 1
ATOM 879 C C . GLU A 1 107 ? 8.715 5.162 1.284 1.00 85.19 107 GLU A C 1
ATOM 881 O O . GLU A 1 107 ? 9.660 4.599 0.732 1.00 85.19 107 GLU A O 1
ATOM 886 N N . ILE A 1 108 ? 7.630 5.522 0.581 1.00 83.75 108 ILE A N 1
ATOM 887 C CA . ILE A 1 108 ? 7.504 5.269 -0.860 1.00 83.75 108 ILE A CA 1
ATOM 888 C C . ILE A 1 108 ? 8.610 5.960 -1.652 1.00 83.75 108 ILE A C 1
ATOM 890 O O . ILE A 1 108 ? 9.153 5.343 -2.566 1.00 83.75 108 ILE A O 1
ATOM 894 N N . LEU A 1 109 ? 8.964 7.205 -1.331 1.00 79.19 109 LEU A N 1
ATOM 895 C CA . LEU A 1 109 ? 9.991 7.983 -2.032 1.00 79.19 109 LEU A CA 1
ATOM 896 C C . LEU A 1 109 ? 11.418 7.504 -1.717 1.00 79.19 109 LEU A C 1
ATOM 898 O O . LEU A 1 109 ? 12.261 7.430 -2.625 1.00 79.19 109 LEU A O 1
ATOM 902 N N . GLU A 1 110 ? 11.657 7.073 -0.483 1.00 81.44 110 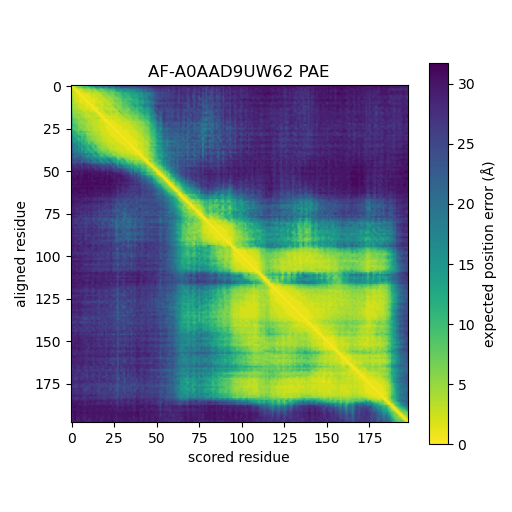GLU A N 1
ATOM 903 C CA . GLU A 1 110 ? 12.944 6.607 0.044 1.00 81.44 110 GLU A CA 1
ATOM 904 C C . GLU A 1 110 ? 13.198 5.117 -0.194 1.00 81.44 110 GLU A C 1
ATOM 906 O O . GLU A 1 110 ? 14.357 4.709 -0.173 1.00 81.44 110 GLU A O 1
ATOM 911 N N . LEU A 1 111 ? 12.157 4.330 -0.519 1.00 75.62 111 LEU A N 1
ATOM 912 C CA . LEU A 1 111 ? 12.267 2.914 -0.893 1.00 75.62 111 LEU A CA 1
ATOM 913 C C . LEU A 1 111 ? 13.470 2.707 -1.822 1.00 75.62 111 LEU A C 1
ATOM 915 O O . LEU A 1 111 ? 13.515 3.268 -2.929 1.00 75.62 111 LEU A O 1
ATOM 919 N N . LEU A 1 112 ? 14.442 1.940 -1.323 1.00 63.72 112 LEU A N 1
ATOM 920 C CA . LEU A 1 112 ? 15.755 1.757 -1.930 1.00 63.72 112 LEU A CA 1
ATOM 921 C C . LEU A 1 112 ? 15.639 1.318 -3.394 1.00 63.72 112 LEU A C 1
ATOM 923 O O . LEU A 1 112 ? 14.790 0.502 -3.757 1.00 63.72 112 LEU A O 1
ATOM 927 N N . THR A 1 113 ? 16.520 1.868 -4.227 1.00 64.38 113 THR A N 1
ATOM 928 C CA . THR A 1 113 ? 16.719 1.463 -5.622 1.00 64.38 113 THR A CA 1
ATOM 929 C C . THR A 1 113 ? 17.027 -0.033 -5.659 1.00 64.38 113 THR A C 1
ATOM 931 O O . THR A 1 113 ? 17.990 -0.491 -5.039 1.00 64.38 113 THR A O 1
ATOM 934 N N . VAL A 1 114 ? 16.214 -0.812 -6.375 1.00 65.75 114 VAL A N 1
ATOM 935 C CA . VAL A 1 114 ? 16.518 -2.224 -6.622 1.00 65.75 114 VAL A CA 1
ATOM 936 C C . VAL A 1 114 ? 17.551 -2.268 -7.743 1.00 65.75 114 VAL A C 1
ATOM 938 O O . VAL A 1 114 ? 17.216 -2.376 -8.917 1.00 65.75 114 VAL A O 1
ATOM 941 N N . THR A 1 115 ? 18.820 -2.124 -7.366 1.00 58.72 115 THR A N 1
ATOM 942 C CA . THR A 1 115 ? 19.967 -2.158 -8.292 1.00 58.72 115 THR A CA 1
ATOM 943 C C . THR A 1 115 ? 20.424 -3.586 -8.601 1.00 58.72 115 THR A C 1
ATOM 945 O O . THR A 1 115 ? 21.378 -3.763 -9.335 1.00 58.72 115 THR A O 1
ATOM 948 N N . SER A 1 116 ? 19.803 -4.609 -8.005 1.00 62.97 116 SER A N 1
ATOM 949 C CA . SER A 1 116 ? 20.186 -6.005 -8.232 1.00 62.97 116 SER A CA 1
ATOM 950 C C . SER A 1 116 ? 18.964 -6.886 -8.450 1.00 62.97 116 SER A C 1
ATOM 952 O O . SER A 1 116 ? 18.038 -6.840 -7.635 1.00 62.97 116 SER A O 1
ATOM 954 N N . ALA A 1 117 ? 19.045 -7.793 -9.417 1.00 66.25 117 ALA A N 1
ATOM 955 C CA . ALA A 1 117 ? 18.056 -8.793 -9.802 1.00 66.25 117 ALA A CA 1
ATOM 956 C C . ALA A 1 117 ? 17.900 -9.903 -8.752 1.00 66.25 117 ALA A C 1
ATOM 958 O O . ALA A 1 117 ? 17.318 -10.952 -9.014 1.00 66.25 117 ALA A O 1
ATOM 959 N N . ASN A 1 118 ? 18.423 -9.679 -7.543 1.00 76.06 118 ASN A N 1
ATOM 960 C CA . ASN A 1 118 ? 18.302 -10.581 -6.419 1.00 76.06 118 ASN A CA 1
ATOM 961 C C . ASN A 1 118 ? 16.813 -10.741 -6.050 1.00 76.06 118 ASN A C 1
ATOM 963 O O . ASN A 1 118 ? 16.193 -9.772 -5.585 1.00 76.06 118 ASN A O 1
ATOM 967 N N . PRO A 1 119 ? 16.247 -11.956 -6.179 1.00 75.50 119 PRO A N 1
ATOM 968 C CA . PRO A 1 119 ? 14.837 -12.209 -5.896 1.00 75.50 119 PRO A CA 1
ATOM 969 C C . PRO A 1 119 ? 14.414 -11.814 -4.477 1.00 75.50 119 PRO A C 1
ATOM 971 O O . PRO A 1 119 ? 13.289 -11.357 -4.276 1.00 75.50 119 PRO A O 1
ATOM 974 N N . ASN A 1 120 ? 15.314 -11.922 -3.492 1.00 78.88 120 ASN A N 1
ATOM 975 C CA . ASN A 1 120 ? 15.024 -11.558 -2.105 1.00 78.88 120 ASN A CA 1
ATOM 976 C C . ASN A 1 120 ? 14.867 -10.044 -1.934 1.00 78.88 120 ASN A C 1
ATOM 978 O O . ASN A 1 120 ? 13.949 -9.607 -1.241 1.00 78.88 120 ASN A O 1
ATOM 982 N N . LYS A 1 121 ? 15.694 -9.239 -2.613 1.00 79.44 121 LYS A N 1
ATOM 983 C CA . LYS A 1 121 ? 15.588 -7.771 -2.562 1.00 79.44 121 LYS A CA 1
ATOM 984 C C . LYS A 1 121 ? 14.363 -7.263 -3.318 1.00 79.44 121 LYS A C 1
ATOM 986 O O . LYS A 1 121 ? 13.675 -6.370 -2.834 1.00 79.44 121 LYS A O 1
ATOM 991 N N . ILE A 1 122 ? 14.050 -7.870 -4.467 1.00 77.31 122 ILE A N 1
ATOM 992 C CA . ILE A 1 122 ? 12.818 -7.578 -5.217 1.00 77.31 122 ILE A CA 1
ATOM 993 C C . ILE A 1 122 ? 11.586 -7.927 -4.372 1.00 77.31 122 ILE A C 1
ATOM 995 O O . ILE A 1 122 ? 10.626 -7.160 -4.324 1.00 77.31 122 ILE A O 1
ATOM 999 N N . ASN A 1 123 ? 11.614 -9.064 -3.670 1.00 80.56 123 ASN A N 1
ATOM 1000 C CA . ASN A 1 123 ? 10.559 -9.458 -2.743 1.00 80.56 123 ASN A CA 1
ATOM 1001 C C . ASN A 1 123 ? 10.394 -8.441 -1.603 1.00 80.56 123 ASN A C 1
ATOM 1003 O O . ASN A 1 123 ? 9.282 -7.971 -1.373 1.00 80.56 123 ASN A O 1
ATOM 1007 N N . GLU A 1 124 ? 11.476 -8.090 -0.908 1.00 82.75 124 GLU A N 1
ATOM 1008 C CA . GLU A 1 124 ? 11.430 -7.122 0.191 1.00 82.75 124 GLU A CA 1
ATOM 1009 C C . GLU A 1 124 ? 10.853 -5.777 -0.274 1.00 82.75 124 GLU A C 1
ATOM 1011 O O . GLU A 1 124 ? 9.935 -5.242 0.352 1.00 82.75 124 GLU A O 1
ATOM 1016 N N . PHE A 1 125 ? 11.321 -5.286 -1.427 1.00 82.88 125 PHE A N 1
ATOM 1017 C CA . PHE A 1 125 ? 10.790 -4.091 -2.075 1.00 82.88 125 PHE A CA 1
ATOM 1018 C C . PHE A 1 125 ? 9.291 -4.222 -2.374 1.00 82.88 125 PHE A C 1
ATOM 1020 O O . PHE A 1 125 ? 8.510 -3.345 -2.011 1.00 82.88 125 PHE A O 1
ATOM 1027 N N . SER A 1 126 ? 8.869 -5.331 -2.988 1.00 82.25 126 SER A N 1
ATOM 1028 C CA . SER A 1 126 ? 7.468 -5.596 -3.336 1.00 82.25 126 SER A CA 1
ATOM 1029 C C . SER A 1 126 ? 6.559 -5.613 -2.106 1.00 82.25 126 SER A C 1
ATOM 1031 O O . SER A 1 126 ? 5.481 -5.017 -2.123 1.00 82.25 126 SER A O 1
ATOM 1033 N N . VAL A 1 127 ? 6.992 -6.262 -1.020 1.00 84.94 127 VAL A N 1
ATOM 1034 C CA . VAL A 1 127 ? 6.229 -6.344 0.232 1.00 84.94 127 VAL A CA 1
ATOM 1035 C C . VAL A 1 127 ? 6.065 -4.959 0.854 1.00 84.94 127 VAL A C 1
ATOM 1037 O O . VAL A 1 127 ? 4.938 -4.585 1.186 1.00 84.94 127 VAL A O 1
ATOM 1040 N N . LYS A 1 128 ? 7.156 -4.190 0.968 1.00 85.25 128 LYS A N 1
ATOM 1041 C CA . LYS A 1 128 ? 7.133 -2.834 1.536 1.00 85.25 128 LYS A CA 1
ATOM 1042 C C . LYS A 1 128 ? 6.311 -1.868 0.684 1.00 85.25 128 LYS A C 1
ATOM 1044 O O . LYS A 1 128 ? 5.456 -1.165 1.221 1.00 85.25 128 LYS A O 1
ATOM 1049 N N . LEU A 1 129 ? 6.499 -1.886 -0.638 1.00 86.12 129 LEU A N 1
ATOM 1050 C CA . LEU A 1 129 ? 5.730 -1.056 -1.566 1.00 86.12 129 LEU A CA 1
ATOM 1051 C C . LEU A 1 129 ? 4.233 -1.347 -1.438 1.00 86.12 129 LEU A C 1
ATOM 1053 O O . LEU A 1 129 ? 3.446 -0.430 -1.230 1.00 86.12 129 LEU A O 1
ATOM 1057 N N . ARG A 1 130 ? 3.835 -2.622 -1.485 1.00 86.62 130 ARG A N 1
ATOM 1058 C CA . ARG A 1 130 ? 2.427 -3.020 -1.356 1.00 86.62 130 ARG A CA 1
ATOM 1059 C C . ARG A 1 130 ? 1.826 -2.595 -0.018 1.00 86.62 130 ARG A C 1
ATOM 1061 O O . ARG A 1 130 ? 0.671 -2.182 0.013 1.00 86.62 130 ARG A O 1
ATOM 1068 N N . TYR A 1 131 ? 2.588 -2.691 1.071 1.00 85.81 131 TYR A N 1
ATOM 1069 C CA . TYR A 1 131 ? 2.131 -2.234 2.381 1.00 85.81 131 TYR A CA 1
ATOM 1070 C C . TYR A 1 131 ? 1.828 -0.728 2.377 1.00 85.81 131 TYR A C 1
ATOM 1072 O O . TYR A 1 131 ? 0.729 -0.329 2.762 1.00 85.81 131 TYR A O 1
ATOM 1080 N N . CYS A 1 132 ? 2.741 0.092 1.850 1.00 83.31 132 CYS A N 1
ATOM 1081 C CA . CYS A 1 132 ? 2.550 1.543 1.768 1.00 83.31 132 CYS A CA 1
ATOM 1082 C C . CYS A 1 132 ? 1.394 1.924 0.833 1.00 83.31 132 CYS A C 1
ATOM 1084 O O . CYS A 1 132 ? 0.555 2.748 1.191 1.00 83.31 132 CYS A O 1
ATOM 1086 N N . VAL A 1 133 ? 1.300 1.279 -0.337 1.00 87.00 133 VAL A N 1
ATOM 1087 C CA . VAL A 1 133 ? 0.194 1.487 -1.285 1.00 87.00 133 VAL A CA 1
ATOM 1088 C C . VAL A 1 133 ? -1.140 1.160 -0.627 1.00 87.00 133 VAL A C 1
ATOM 1090 O O . VAL A 1 133 ? -2.059 1.974 -0.670 1.00 87.00 133 VAL A O 1
ATOM 1093 N N . LYS A 1 134 ? -1.242 0.016 0.057 1.00 86.38 134 LYS A N 1
ATOM 1094 C CA . LYS A 1 134 ? -2.477 -0.382 0.739 1.00 86.38 134 LYS A CA 1
ATOM 1095 C C . LYS A 1 134 ? -2.858 0.585 1.861 1.00 86.38 134 LYS A C 1
ATOM 1097 O O . LYS A 1 134 ? -4.044 0.883 2.026 1.00 86.38 134 LYS A O 1
ATOM 1102 N N . ALA A 1 135 ? -1.877 1.086 2.613 1.00 83.19 135 ALA A N 1
ATOM 1103 C CA . ALA A 1 135 ? -2.101 2.082 3.655 1.00 83.19 135 ALA A CA 1
ATOM 1104 C C . ALA A 1 135 ? -2.646 3.394 3.066 1.00 83.19 135 ALA A C 1
ATOM 1106 O O . ALA A 1 135 ? -3.705 3.858 3.486 1.00 83.19 135 ALA A O 1
ATOM 1107 N N . LEU A 1 136 ? -2.000 3.940 2.031 1.00 81.56 136 LEU A N 1
ATOM 1108 C CA . LEU A 1 136 ? -2.434 5.180 1.379 1.00 81.56 136 LEU A CA 1
ATOM 1109 C C . LEU A 1 136 ? -3.775 5.040 0.644 1.00 81.56 136 LEU A C 1
ATOM 1111 O O . LEU A 1 136 ? -4.561 5.985 0.642 1.00 81.56 136 LEU A O 1
ATOM 1115 N N . GLN A 1 137 ? -4.079 3.871 0.069 1.00 86.81 137 GLN A N 1
ATOM 1116 C CA . GLN A 1 137 ? -5.409 3.567 -0.480 1.00 86.81 137 GLN A CA 1
ATOM 1117 C C . GLN A 1 137 ? -6.485 3.603 0.605 1.00 86.81 137 GLN A C 1
ATOM 1119 O O . GLN A 1 137 ? -7.542 4.191 0.404 1.00 86.81 137 GLN A O 1
ATOM 1124 N N . THR A 1 138 ? -6.211 3.003 1.767 1.00 82.50 138 THR A N 1
ATOM 1125 C CA . THR A 1 138 ? -7.156 2.970 2.898 1.00 82.50 138 THR A CA 1
ATOM 1126 C C . THR A 1 138 ? -7.426 4.373 3.447 1.00 82.50 138 THR A C 1
ATOM 1128 O O . THR A 1 138 ? -8.528 4.646 3.911 1.00 82.50 138 THR A O 1
ATOM 1131 N N . LEU A 1 139 ? -6.438 5.266 3.355 1.00 82.31 139 LEU A N 1
ATOM 1132 C CA . LEU A 1 139 ? -6.559 6.675 3.732 1.00 82.31 139 LEU A CA 1
ATOM 1133 C C . LEU A 1 139 ? -7.153 7.558 2.615 1.00 82.31 139 LEU A C 1
ATOM 1135 O O . LEU A 1 139 ? -7.422 8.731 2.846 1.00 82.31 139 LEU A O 1
ATOM 1139 N N . GLY A 1 140 ? -7.353 7.037 1.398 1.00 85.19 140 GLY A N 1
ATOM 1140 C CA . GLY A 1 140 ? -7.824 7.828 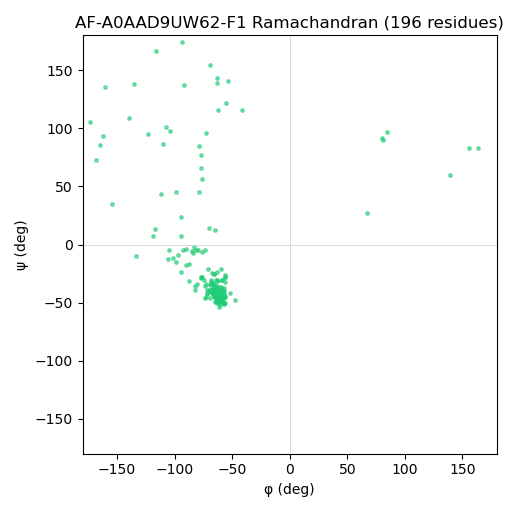0.253 1.00 85.19 140 GLY A CA 1
ATOM 1141 C C . GLY A 1 140 ? -6.811 8.872 -0.239 1.00 85.19 140 GLY A C 1
ATOM 1142 O O . GLY A 1 140 ? -7.200 9.906 -0.775 1.00 85.19 140 GLY A O 1
ATOM 1143 N N . LYS A 1 141 ? -5.508 8.636 -0.024 1.00 87.25 141 LYS A N 1
ATOM 1144 C CA . LYS A 1 141 ? -4.414 9.583 -0.331 1.00 87.25 141 LYS A CA 1
ATOM 1145 C C . LYS A 1 141 ? -3.400 9.056 -1.345 1.00 87.25 141 LYS A C 1
ATOM 1147 O O . LYS A 1 141 ? -2.395 9.712 -1.591 1.00 87.25 141 LYS A O 1
ATOM 1152 N N . LEU A 1 142 ? -3.652 7.895 -1.955 1.00 86.69 142 LEU A N 1
ATOM 1153 C CA . LEU A 1 142 ? -2.731 7.303 -2.933 1.00 86.69 142 LEU A CA 1
ATOM 1154 C C . LEU A 1 142 ? -2.495 8.215 -4.150 1.00 86.69 142 LEU A C 1
ATOM 1156 O O . LEU A 1 142 ? -1.377 8.298 -4.647 1.00 86.69 142 LEU A O 1
ATOM 1160 N N . GLU A 1 143 ? -3.515 8.942 -4.605 1.00 85.62 143 GLU A N 1
ATOM 1161 C CA . GLU A 1 143 ? -3.392 9.817 -5.778 1.00 85.62 143 GLU A CA 1
ATOM 1162 C C . GLU A 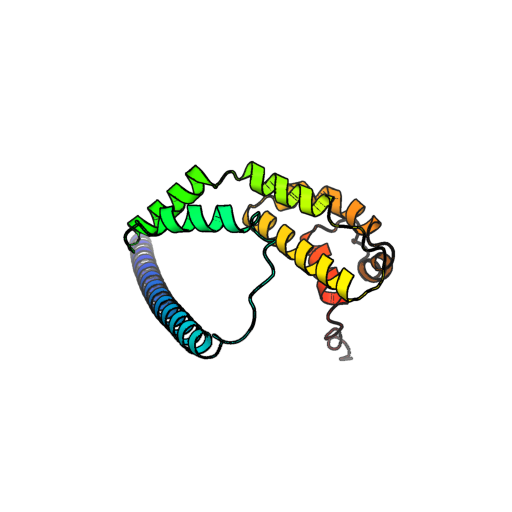1 143 ? -2.311 10.893 -5.618 1.00 85.62 143 GLU A C 1
ATOM 1164 O O . GLU A 1 143 ? -1.649 11.243 -6.592 1.00 85.62 143 GLU A O 1
ATOM 1169 N N . GLN A 1 144 ? -2.055 11.346 -4.385 1.00 84.75 144 GLN A N 1
ATOM 1170 C CA . GLN A 1 144 ? -1.050 12.372 -4.091 1.00 84.75 144 GLN A CA 1
ATOM 1171 C C . GLN A 1 144 ? 0.378 11.910 -4.389 1.00 84.75 144 GLN A C 1
ATOM 1173 O O . GLN A 1 144 ? 1.251 12.731 -4.658 1.00 84.75 144 GLN A O 1
ATOM 1178 N N . VAL A 1 145 ? 0.623 10.598 -4.357 1.00 83.94 145 VAL A N 1
ATOM 1179 C CA . VAL A 1 145 ? 1.954 10.036 -4.594 1.00 83.94 145 VAL A CA 1
ATOM 1180 C C . VAL A 1 145 ? 2.137 9.531 -6.022 1.00 83.94 145 VAL A C 1
ATOM 1182 O O . VAL A 1 145 ? 3.274 9.362 -6.450 1.00 83.94 145 VAL A O 1
ATOM 1185 N N . ASN A 1 146 ? 1.069 9.355 -6.807 1.00 85.00 146 ASN A N 1
ATOM 1186 C CA . ASN A 1 146 ? 1.138 8.748 -8.144 1.00 85.00 146 ASN A CA 1
ATOM 1187 C C . ASN A 1 146 ? 2.105 9.454 -9.115 1.00 85.00 146 ASN A C 1
ATOM 1189 O O . ASN A 1 146 ? 2.722 8.790 -9.944 1.00 85.00 146 ASN A O 1
ATOM 1193 N N . GLY A 1 147 ? 2.344 10.762 -8.962 1.00 83.31 147 GLY A N 1
ATOM 1194 C CA . GLY A 1 147 ? 3.355 11.482 -9.751 1.00 83.31 147 GLY A CA 1
ATOM 1195 C C . GLY A 1 147 ? 4.788 10.940 -9.596 1.00 83.31 147 GLY A C 1
ATOM 1196 O O . GLY A 1 147 ? 5.624 11.119 -10.482 1.00 83.31 147 GLY A O 1
ATOM 1197 N N . ALA A 1 148 ? 5.085 10.219 -8.509 1.00 84.19 148 ALA A N 1
ATOM 1198 C CA . ALA A 1 148 ? 6.395 9.623 -8.256 1.00 84.19 148 ALA A CA 1
ATOM 1199 C C . ALA A 1 148 ? 6.598 8.243 -8.914 1.00 84.19 148 ALA A C 1
ATOM 1201 O O . ALA A 1 148 ? 7.713 7.710 -8.876 1.00 84.19 148 ALA A O 1
ATOM 1202 N N . VAL A 1 149 ? 5.567 7.657 -9.537 1.00 85.75 149 VAL A N 1
ATOM 1203 C CA . VAL A 1 149 ? 5.634 6.316 -10.150 1.00 85.75 149 VAL A CA 1
ATOM 1204 C C . VAL A 1 149 ? 6.714 6.254 -11.227 1.00 85.75 149 VAL A C 1
ATOM 1206 O O . VAL A 1 149 ? 7.563 5.362 -11.193 1.00 85.75 149 VAL A O 1
ATOM 1209 N N . SER A 1 150 ? 6.777 7.252 -12.110 1.00 81.62 150 SER A N 1
ATOM 1210 C CA . SER A 1 150 ? 7.798 7.337 -13.163 1.00 81.62 150 SER A CA 1
ATOM 1211 C C . SER A 1 150 ? 9.220 7.412 -12.598 1.00 81.62 150 SER A C 1
ATOM 1213 O O . SER A 1 150 ? 10.142 6.801 -13.143 1.00 81.62 150 SER A O 1
ATOM 1215 N N . MET A 1 151 ? 9.421 8.107 -11.471 1.00 82.69 151 MET A N 1
ATOM 1216 C CA . MET A 1 151 ? 10.718 8.141 -10.783 1.00 82.69 151 MET A CA 1
ATOM 1217 C C . MET A 1 151 ? 11.061 6.789 -10.154 1.00 82.69 151 MET A C 1
ATOM 1219 O O . MET A 1 151 ? 12.210 6.351 -10.221 1.00 82.69 151 MET A O 1
ATOM 1223 N N . LYS A 1 152 ? 10.078 6.105 -9.559 1.00 82.94 152 LYS A N 1
ATOM 1224 C CA . LYS A 1 152 ? 10.276 4.779 -8.961 1.00 82.94 152 LYS A CA 1
ATOM 1225 C C . LYS A 1 152 ? 10.572 3.718 -10.011 1.00 82.94 152 LYS A C 1
ATOM 1227 O O . LYS A 1 152 ? 11.514 2.959 -9.824 1.00 82.94 152 LYS A O 1
ATOM 1232 N N . LEU A 1 153 ? 9.875 3.730 -11.145 1.00 83.25 153 LEU A N 1
ATOM 1233 C CA . LEU A 1 153 ? 10.172 2.868 -12.291 1.00 83.25 153 LEU A CA 1
ATOM 1234 C C . LEU A 1 153 ? 11.605 3.062 -12.802 1.00 83.25 153 LEU A C 1
ATOM 1236 O O . LEU A 1 153 ? 12.295 2.079 -13.061 1.00 83.25 153 LEU A O 1
ATOM 1240 N N . LYS A 1 154 ? 12.097 4.307 -12.884 1.00 79.88 154 LYS A N 1
ATOM 1241 C CA . LYS A 1 154 ? 13.501 4.589 -13.242 1.00 79.88 154 LYS A CA 1
ATOM 1242 C C . LYS A 1 154 ? 14.500 4.007 -12.236 1.00 79.88 154 LYS A C 1
ATOM 1244 O O . LYS A 1 154 ? 15.583 3.605 -12.638 1.00 79.88 154 LYS A O 1
ATOM 1249 N N . LYS A 1 155 ? 14.140 3.920 -10.950 1.00 78.38 155 LYS A N 1
ATOM 1250 C CA . LYS A 1 155 ? 14.962 3.282 -9.902 1.00 78.38 155 LYS A CA 1
ATOM 1251 C C . LYS A 1 155 ? 14.924 1.745 -9.941 1.00 78.38 155 LYS A C 1
ATOM 1253 O O . LYS A 1 155 ? 15.673 1.105 -9.211 1.00 78.38 155 LYS A O 1
ATOM 1258 N N . LEU A 1 156 ? 14.087 1.134 -10.777 1.00 80.19 156 LEU A N 1
ATOM 1259 C CA . LEU A 1 156 ? 14.005 -0.319 -10.955 1.00 80.19 156 LEU A CA 1
ATOM 1260 C C . LEU A 1 156 ? 14.787 -0.774 -12.197 1.00 80.19 156 LEU A C 1
ATOM 1262 O O . LEU A 1 156 ? 14.269 -1.550 -12.990 1.00 80.19 156 LEU A O 1
ATOM 1266 N N . LEU A 1 157 ? 16.010 -0.267 -12.393 1.00 73.56 157 LEU A N 1
ATOM 1267 C CA . LEU A 1 157 ? 16.762 -0.365 -13.655 1.00 73.56 157 LEU A CA 1
ATOM 1268 C C . LEU A 1 157 ? 16.788 -1.776 -14.266 1.00 73.56 157 LEU A C 1
ATOM 1270 O O . LEU A 1 157 ? 16.482 -1.923 -15.446 1.00 73.56 157 LEU A O 1
ATOM 1274 N N . GLU A 1 158 ? 17.082 -2.806 -13.470 1.00 76.25 158 GLU A N 1
ATOM 1275 C CA . GLU A 1 158 ? 17.244 -4.175 -13.982 1.00 76.25 158 GLU A CA 1
ATOM 1276 C C . GLU A 1 158 ? 15.922 -4.887 -14.297 1.00 76.25 158 GLU A C 1
ATOM 1278 O O . GLU A 1 158 ? 15.880 -5.743 -15.173 1.00 76.25 158 GLU A O 1
ATOM 1283 N N . ILE A 1 159 ? 14.826 -4.531 -13.618 1.00 79.69 159 ILE A N 1
ATOM 1284 C CA . ILE A 1 159 ? 13.521 -5.192 -13.803 1.00 79.69 159 ILE A CA 1
ATOM 1285 C C . ILE A 1 159 ? 12.521 -4.338 -14.587 1.00 79.69 159 ILE A C 1
ATOM 1287 O O . ILE A 1 159 ? 11.492 -4.848 -15.022 1.00 79.69 159 ILE A O 1
ATOM 1291 N N . ARG A 1 160 ? 12.800 -3.044 -14.789 1.00 84.56 160 ARG A N 1
ATOM 1292 C CA . ARG A 1 160 ? 11.893 -2.096 -15.451 1.00 84.56 160 ARG A CA 1
ATOM 1293 C C . ARG A 1 160 ? 11.518 -2.578 -16.841 1.00 84.56 160 ARG A C 1
ATOM 1295 O O . ARG A 1 160 ? 10.333 -2.591 -17.151 1.00 84.56 160 ARG A O 1
ATOM 1302 N N . GLY A 1 161 ? 12.507 -2.955 -17.655 1.00 82.12 161 GLY A N 1
ATOM 1303 C CA . GLY A 1 161 ? 12.274 -3.401 -19.031 1.00 82.12 161 GLY A CA 1
ATOM 1304 C C . GLY A 1 161 ? 11.293 -4.568 -19.081 1.00 82.12 161 GLY A C 1
ATOM 1305 O O . GLY A 1 161 ? 10.334 -4.543 -19.842 1.00 82.12 161 GLY A O 1
ATOM 1306 N N . ASP A 1 162 ? 11.464 -5.532 -18.183 1.00 81.75 162 ASP A N 1
ATOM 1307 C CA . ASP A 1 162 ? 10.571 -6.679 -18.063 1.00 81.75 162 ASP A CA 1
ATOM 1308 C C . ASP A 1 162 ? 9.167 -6.333 -17.569 1.00 81.75 162 ASP A C 1
ATOM 1310 O O . ASP A 1 162 ? 8.214 -6.995 -17.971 1.00 81.75 162 ASP A O 1
ATOM 1314 N N . LEU A 1 163 ? 9.035 -5.331 -16.697 1.00 83.69 163 LEU A N 1
ATOM 1315 C CA . LEU A 1 163 ? 7.744 -4.899 -16.166 1.00 83.69 163 LEU A CA 1
ATOM 1316 C C . LEU A 1 163 ? 6.919 -4.154 -17.218 1.00 83.69 163 LEU A C 1
ATOM 1318 O O . LEU A 1 163 ? 5.728 -4.409 -17.345 1.00 83.69 163 LEU A O 1
ATOM 1322 N N . VAL A 1 164 ? 7.540 -3.230 -17.957 1.00 86.25 164 VAL A N 1
ATOM 1323 C CA . VAL A 1 164 ? 6.814 -2.323 -18.864 1.00 86.25 164 VAL A CA 1
ATOM 1324 C C . VAL A 1 164 ? 6.659 -2.870 -20.279 1.00 86.25 164 VAL A C 1
ATOM 1326 O O . VAL A 1 164 ? 5.802 -2.404 -21.020 1.00 86.25 164 VAL A O 1
ATOM 1329 N N . ARG A 1 165 ? 7.449 -3.881 -20.669 1.00 83.50 165 ARG A N 1
ATOM 1330 C CA . ARG A 1 165 ? 7.404 -4.466 -22.021 1.00 83.50 165 ARG A CA 1
ATOM 1331 C C . ARG A 1 165 ? 6.016 -4.975 -22.416 1.00 83.50 165 ARG A C 1
ATOM 1333 O O . ARG A 1 165 ? 5.710 -5.015 -23.601 1.00 83.50 165 ARG A O 1
ATOM 1340 N N . THR A 1 166 ? 5.195 -5.378 -21.450 1.00 80.69 166 THR A N 1
ATOM 1341 C CA . THR A 1 166 ? 3.863 -5.942 -21.698 1.00 80.69 166 THR A CA 1
ATOM 1342 C C . THR A 1 166 ? 2.742 -4.902 -21.737 1.00 80.69 166 THR A C 1
ATOM 1344 O O . THR A 1 166 ? 1.604 -5.281 -21.990 1.00 80.69 166 THR A O 1
ATOM 1347 N N . ASP A 1 167 ? 3.019 -3.622 -21.468 1.00 84.31 167 ASP A N 1
ATOM 1348 C CA . ASP A 1 167 ? 1.987 -2.585 -21.376 1.00 84.31 167 ASP A CA 1
ATOM 1349 C C . ASP A 1 167 ? 2.445 -1.265 -22.027 1.00 84.31 167 ASP A C 1
ATOM 1351 O O . ASP A 1 167 ? 3.289 -0.568 -21.464 1.00 84.31 167 ASP A O 1
ATOM 1355 N N . PRO A 1 168 ? 1.883 -0.882 -23.189 1.00 84.38 168 PRO A N 1
ATOM 1356 C CA . PRO A 1 168 ? 2.204 0.376 -23.867 1.00 84.38 168 PRO A CA 1
ATOM 1357 C C . PRO A 1 168 ? 1.840 1.636 -23.068 1.00 84.38 168 PRO A C 1
ATOM 1359 O O . PRO A 1 168 ? 2.439 2.687 -23.283 1.00 84.38 168 PRO A O 1
ATOM 1362 N N . GLU A 1 169 ? 0.889 1.553 -22.132 1.00 88.69 169 GLU A N 1
ATOM 1363 C CA . GLU A 1 169 ? 0.443 2.677 -21.300 1.00 88.69 169 GLU A CA 1
ATOM 1364 C C . GLU A 1 169 ? 1.165 2.729 -19.944 1.00 88.69 169 GLU A C 1
ATOM 1366 O O . GLU A 1 169 ? 0.662 3.310 -18.977 1.00 88.69 169 GLU A O 1
ATOM 1371 N N . TRP A 1 170 ? 2.363 2.141 -19.859 1.00 86.25 170 TRP A N 1
ATOM 1372 C CA . TRP A 1 170 ? 3.168 2.112 -18.636 1.00 86.25 170 TRP A CA 1
ATOM 1373 C C . TRP A 1 17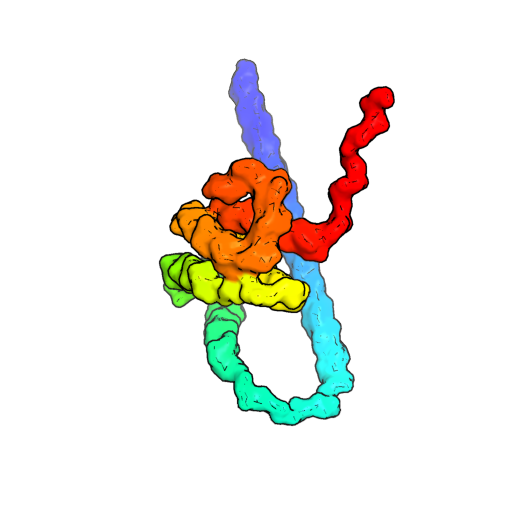0 ? 3.476 3.490 -18.041 1.00 86.25 170 TRP A C 1
ATOM 1375 O O . TRP A 1 170 ? 3.654 3.620 -16.831 1.00 86.25 170 TRP A O 1
ATOM 1385 N N . GLU A 1 171 ? 3.489 4.537 -18.866 1.00 85.62 171 GLU A N 1
ATOM 1386 C CA . GLU A 1 171 ? 3.716 5.920 -18.432 1.00 85.62 171 GLU A CA 1
ATOM 1387 C C . GLU A 1 171 ? 2.550 6.510 -17.630 1.00 85.62 171 GLU A C 1
ATOM 1389 O O . GLU A 1 171 ? 2.746 7.449 -16.861 1.00 85.62 171 GLU A O 1
ATOM 1394 N N . LYS A 1 172 ? 1.345 5.945 -17.775 1.00 87.94 172 LYS A N 1
ATOM 1395 C CA . LYS A 1 172 ? 0.141 6.350 -17.034 1.00 87.94 172 LYS A CA 1
ATOM 1396 C C . LYS A 1 172 ? -0.091 5.502 -15.783 1.00 87.94 172 LYS A C 1
ATOM 1398 O O . LYS A 1 172 ? -1.156 5.583 -15.174 1.00 87.94 172 LYS A O 1
ATOM 1403 N N . TRP A 1 173 ? 0.853 4.632 -15.427 1.00 91.00 173 TRP A N 1
ATOM 1404 C CA . TRP A 1 173 ? 0.695 3.761 -14.271 1.00 91.00 173 TRP A CA 1
ATOM 1405 C C . TRP A 1 173 ? 0.590 4.558 -12.973 1.00 91.00 173 TRP A C 1
ATOM 1407 O O . TRP A 1 173 ? 1.337 5.504 -12.731 1.00 91.00 173 TRP A O 1
ATOM 1417 N N . ASP A 1 174 ? -0.309 4.106 -12.107 1.00 90.19 174 ASP A N 1
ATOM 1418 C CA . ASP A 1 174 ? -0.353 4.498 -10.711 1.00 90.19 174 ASP A CA 1
ATOM 1419 C C . ASP A 1 174 ? 0.438 3.501 -9.849 1.00 90.19 174 ASP A C 1
ATOM 1421 O O . ASP A 1 174 ? 0.926 2.456 -10.305 1.00 90.19 174 ASP A O 1
ATOM 1425 N N . PHE A 1 175 ? 0.569 3.809 -8.561 1.00 88.31 175 PHE A N 1
ATOM 1426 C CA . PHE A 1 175 ? 1.250 2.903 -7.643 1.00 88.31 175 PHE A CA 1
ATOM 1427 C C . PHE A 1 175 ? 0.509 1.574 -7.441 1.00 88.31 175 PHE A C 1
ATOM 1429 O O . PHE A 1 175 ? 1.159 0.568 -7.141 1.00 88.31 175 PHE A O 1
ATOM 1436 N N . SER A 1 176 ? -0.813 1.535 -7.645 1.00 87.81 176 SER A N 1
ATOM 1437 C CA . SER A 1 176 ? -1.584 0.287 -7.619 1.00 87.81 176 SER A CA 1
ATOM 1438 C C . SER A 1 176 ? -1.095 -0.658 -8.717 1.00 87.81 176 SER A C 1
ATOM 1440 O O . SER A 1 176 ? -0.677 -1.782 -8.426 1.00 87.81 176 SER A O 1
ATOM 1442 N N . LYS A 1 177 ? -1.060 -0.178 -9.964 1.00 89.38 177 LYS A N 1
ATOM 1443 C CA . LYS A 1 177 ? -0.657 -0.941 -11.148 1.00 89.38 177 LYS A CA 1
ATOM 1444 C C . LYS A 1 177 ? 0.811 -1.354 -11.087 1.00 89.38 177 LYS A C 1
ATOM 1446 O O . LYS A 1 177 ? 1.124 -2.517 -11.339 1.00 89.38 177 LYS A O 1
ATOM 1451 N N . LEU A 1 178 ? 1.694 -0.458 -10.635 1.00 88.12 178 LEU A N 1
ATOM 1452 C CA . LEU A 1 178 ? 3.102 -0.788 -10.391 1.00 88.12 178 LEU A CA 1
ATOM 1453 C C . LEU A 1 178 ? 3.256 -1.927 -9.368 1.00 88.12 178 LEU A C 1
ATOM 1455 O O . LEU A 1 178 ? 4.021 -2.867 -9.594 1.00 88.12 178 LEU A O 1
ATOM 1459 N N . SER A 1 179 ? 2.535 -1.858 -8.242 1.00 86.94 179 SER A N 1
ATOM 1460 C CA . SER A 1 179 ? 2.634 -2.871 -7.184 1.00 86.94 179 SER A CA 1
ATOM 1461 C C . SER A 1 179 ? 2.174 -4.258 -7.651 1.00 86.94 179 SER A C 1
ATOM 1463 O O . SER A 1 179 ? 2.810 -5.265 -7.320 1.00 86.94 179 SER A O 1
ATOM 1465 N N . GLU A 1 180 ? 1.134 -4.309 -8.485 1.00 86.50 180 GLU A N 1
ATOM 1466 C CA . GLU A 1 180 ? 0.620 -5.548 -9.067 1.00 86.50 180 GLU A CA 1
ATOM 1467 C C . GLU A 1 180 ? 1.555 -6.122 -10.134 1.00 86.50 180 GLU A C 1
ATOM 1469 O O . GLU A 1 180 ? 1.837 -7.322 -10.107 1.00 86.50 180 GLU A O 1
ATOM 1474 N N . ALA A 1 181 ? 2.122 -5.286 -11.009 1.00 86.31 181 ALA A N 1
ATOM 1475 C CA . ALA A 1 181 ? 3.089 -5.732 -12.013 1.00 86.31 181 ALA A CA 1
ATOM 1476 C C . ALA A 1 181 ? 4.305 -6.427 -11.367 1.00 86.31 181 ALA A C 1
ATOM 1478 O O . ALA A 1 181 ? 4.725 -7.506 -11.794 1.00 86.31 181 ALA A O 1
ATOM 1479 N N . ILE A 1 182 ? 4.826 -5.864 -10.269 1.00 84.06 182 ILE A N 1
ATOM 1480 C CA . ILE A 1 182 ? 5.942 -6.459 -9.514 1.00 84.06 182 ILE A CA 1
ATOM 1481 C C . ILE A 1 182 ? 5.528 -7.784 -8.856 1.00 84.06 182 ILE A C 1
ATOM 1483 O O . ILE A 1 182 ? 6.312 -8.737 -8.829 1.00 84.06 182 ILE A O 1
ATOM 1487 N N . ARG A 1 183 ? 4.296 -7.876 -8.337 1.00 82.31 183 ARG A N 1
ATOM 1488 C CA . ARG A 1 183 ? 3.761 -9.110 -7.741 1.00 82.31 183 ARG A CA 1
ATOM 1489 C C . ARG A 1 183 ? 3.650 -10.230 -8.776 1.00 82.31 183 ARG A C 1
ATOM 1491 O O . ARG A 1 183 ? 4.027 -11.361 -8.475 1.00 82.31 183 ARG A O 1
ATOM 1498 N N . LEU A 1 184 ? 3.150 -9.923 -9.971 1.00 79.94 184 LEU A N 1
ATOM 1499 C CA . LEU A 1 184 ? 3.005 -10.890 -11.061 1.00 79.94 184 LEU A CA 1
ATOM 1500 C C . LEU A 1 184 ? 4.363 -11.391 -11.553 1.00 79.94 184 LEU A C 1
ATOM 1502 O O . LEU A 1 184 ? 4.543 -12.592 -11.711 1.00 79.94 184 LEU A O 1
ATOM 1506 N N . LYS A 1 185 ? 5.365 -10.513 -11.680 1.00 73.00 185 LYS A N 1
ATOM 1507 C CA . LYS A 1 185 ? 6.732 -10.925 -12.046 1.00 73.00 185 LYS A CA 1
ATOM 1508 C C . LYS A 1 185 ? 7.338 -11.931 -11.056 1.00 73.00 185 LYS A C 1
ATOM 1510 O O . LYS A 1 185 ? 8.140 -12.773 -11.450 1.00 73.00 185 LYS A O 1
ATOM 1515 N N . ARG A 1 186 ? 6.950 -11.859 -9.779 1.00 66.06 186 ARG A N 1
ATOM 1516 C CA . ARG A 1 186 ? 7.396 -12.787 -8.730 1.00 66.06 186 ARG A CA 1
ATOM 1517 C C . ARG A 1 186 ? 6.690 -14.147 -8.776 1.00 66.06 186 ARG A C 1
ATOM 1519 O O . ARG A 1 186 ? 7.282 -15.139 -8.364 1.00 66.06 186 ARG A O 1
ATOM 1526 N N . ASN A 1 187 ? 5.455 -14.192 -9.267 1.00 58.94 187 ASN A N 1
ATOM 1527 C CA . ASN A 1 187 ? 4.679 -15.417 -9.420 1.00 58.94 187 ASN A CA 1
ATOM 1528 C C . ASN A 1 187 ? 4.530 -15.729 -10.916 1.00 58.94 187 ASN A C 1
ATOM 1530 O O . ASN A 1 187 ? 3.508 -15.362 -11.492 1.00 58.94 187 ASN A O 1
ATOM 1534 N N . PRO A 1 188 ? 5.483 -16.429 -11.560 1.00 52.62 188 PRO A N 1
ATOM 1535 C CA . PRO A 1 188 ? 5.378 -16.778 -12.981 1.00 52.62 188 PRO A CA 1
ATOM 1536 C C . PRO A 1 188 ? 4.221 -17.744 -13.333 1.00 52.62 188 PRO A C 1
ATOM 1538 O O . PRO A 1 188 ? 4.157 -18.246 -14.450 1.00 52.62 188 PRO A O 1
ATOM 1541 N N . SER A 1 189 ? 3.273 -17.999 -12.430 1.00 47.59 189 SER A N 1
ATOM 1542 C CA . SER A 1 189 ? 2.172 -18.939 -12.631 1.00 47.59 189 SER A CA 1
ATOM 1543 C C . SER A 1 189 ? 0.858 -18.208 -12.910 1.00 47.59 189 SER A C 1
ATOM 1545 O O . SER A 1 189 ? 0.167 -17.784 -11.983 1.00 47.59 189 SER A O 1
ATOM 1547 N N . ASN A 1 190 ? 0.541 -18.106 -14.205 1.00 42.03 190 ASN A N 1
ATOM 1548 C CA . ASN A 1 190 ? -0.749 -18.409 -14.853 1.00 42.03 190 ASN A CA 1
ATOM 1549 C C . ASN A 1 190 ? -1.141 -17.386 -15.940 1.00 42.03 190 ASN A C 1
ATOM 1551 O O . ASN A 1 190 ? -2.191 -16.757 -15.873 1.00 42.03 190 ASN A O 1
ATOM 1555 N N . SER A 1 191 ? -0.303 -17.241 -16.971 1.00 39.66 191 SER A N 1
ATOM 1556 C CA . SER A 1 191 ? -0.706 -16.689 -18.273 1.00 39.66 191 SER A CA 1
ATOM 1557 C C . SER A 1 191 ? -0.674 -17.779 -19.351 1.00 39.66 191 SER A C 1
ATOM 1559 O O . SER A 1 191 ? -0.166 -17.562 -20.440 1.00 39.66 191 SER A O 1
ATOM 1561 N N . ASN A 1 192 ? -1.182 -18.969 -19.033 1.00 41.88 192 ASN A N 1
ATOM 1562 C CA . ASN A 1 192 ? -1.572 -19.965 -20.024 1.00 41.88 192 ASN A CA 1
ATOM 1563 C C . ASN A 1 192 ? -3.039 -20.261 -19.744 1.00 41.88 192 ASN A C 1
ATOM 1565 O O . ASN A 1 192 ? -3.323 -21.016 -18.822 1.00 41.88 192 ASN A O 1
ATOM 1569 N N . THR A 1 193 ? -3.945 -19.589 -20.448 1.00 41.12 193 THR A N 1
ATOM 1570 C CA . THR A 1 193 ? -5.272 -20.063 -20.893 1.00 41.12 193 THR A CA 1
ATOM 1571 C C . THR A 1 193 ? -6.067 -18.824 -21.280 1.00 41.12 193 THR A C 1
ATOM 1573 O O . THR A 1 193 ? -6.818 -18.288 -20.477 1.00 41.12 193 THR A O 1
ATOM 1576 N N . THR A 1 194 ? -5.869 -18.330 -22.494 1.00 43.31 194 THR A N 1
ATOM 1577 C CA . THR A 1 194 ? -6.932 -17.775 -23.342 1.00 43.31 194 THR A CA 1
ATOM 1578 C C . THR A 1 194 ? -6.376 -17.800 -24.765 1.00 43.31 194 THR A C 1
ATOM 1580 O O . THR A 1 194 ? -5.214 -17.470 -24.964 1.00 43.31 194 THR A O 1
ATOM 1583 N N . GLU A 1 195 ? -7.208 -18.248 -25.704 1.00 40.16 195 GLU A N 1
ATOM 1584 C CA . GLU A 1 195 ? -6.987 -18.337 -27.156 1.00 40.16 195 GLU A CA 1
ATOM 1585 C C . GLU A 1 195 ? -6.179 -19.523 -27.702 1.00 40.16 195 GLU A C 1
ATOM 1587 O O . GLU A 1 195 ? -4.977 -19.466 -27.944 1.00 40.16 195 GLU A O 1
ATOM 1592 N N . ARG A 1 196 ? -6.919 -20.581 -28.055 1.00 32.94 196 ARG A N 1
ATOM 1593 C CA . ARG A 1 196 ? -7.215 -20.869 -29.470 1.00 32.94 196 ARG A CA 1
ATOM 1594 C C . ARG A 1 196 ? -8.405 -21.828 -29.570 1.00 32.94 196 ARG A C 1
ATOM 1596 O O . ARG A 1 196 ? -8.252 -23.040 -29.503 1.00 32.94 196 ARG A O 1
ATOM 1603 N N . VAL A 1 197 ? -9.596 -21.250 -29.715 1.00 46.34 197 VAL A N 1
ATOM 1604 C CA . VAL A 1 197 ? -10.687 -21.877 -30.466 1.00 46.34 197 VAL A CA 1
ATOM 1605 C C . VAL A 1 197 ? -10.783 -21.071 -31.750 1.00 46.34 197 VAL A C 1
ATOM 1607 O O . VAL A 1 197 ? -11.266 -19.943 -31.726 1.00 46.34 197 VAL A O 1
ATOM 1610 N N . HIS A 1 198 ? -10.231 -21.623 -32.823 1.00 43.72 198 HIS A N 1
ATOM 1611 C CA . HIS A 1 198 ? -10.688 -21.414 -34.189 1.00 43.72 198 HIS A CA 1
ATOM 1612 C C . HIS A 1 198 ? -10.187 -22.564 -35.052 1.00 43.72 198 HIS A C 1
ATOM 1614 O O . HIS A 1 198 ? -8.987 -22.901 -34.925 1.00 43.72 198 HIS A O 1
#

Sequence (198 aa):
MEISKVREWLEERKRETKVTAKQEQIKFKELQKMKLQLKTDQLAKKNQNEGIYQASTNSVQAKLPELKVGRTIEALPFTTEGYNRAKSILQQRFGKEHEIIEAYTKEILELLTVTSANPNKINEFSVKLRYCVKALQTLGKLEQVNGAVSMKLKKLLEIRGDLVRTDPEWEKWDFSKLSEAIRLKRNPSNSNTTERVH

Mean predicted aligned error: 18.37 Å

Nearest PDB structures (foldseek):
  8yf5-assembly1_E  TM=2.670E-01  e=1.175E-01  Komagataella phaffii
  6fn9-assembly1_A  TM=2.870E-01  e=1.703E+00  Homo sapiens
  8eq8-assembly1_B  TM=2.664E-01  e=2.842E+00  Homo sapiens
  8wr0-assembly1_I  TM=2.624E-01  e=6.301E+00  Ureaplasma diversum
  5mx5-assembly1_C  TM=2.424E-01  e=8.374E+00  Mus musculus

Foldseek 3Di:
DPVVVVVVVVVVVVVVVVVVVVVVVVVVVVVVVVVVVVVVVVVVVVVVPPDDDDDDPDDPPPVVVVVVLCVVLVPFDPDPVSVVVSVVVCCVPPVPVVVVLVVLLVCLLVQAQCPDPPLVSLVVSLVSLVVSCVVCVVVVNQVVNQVCQVVNLVSPVPCSCVLCVVPPVSVNDGSVSVSVSSVCVSPVPDPPDDDDDD

Radius of gyration: 24.53 Å; Cα contacts (8 Å, |Δi|>4): 79; chains: 1; bounding box: 72×40×65 Å

Solvent-accessible surface area (backbone atoms only — not comparable to full-atom values): 11870 Å² total; per-residue (Å²): 127,64,69,64,56,54,51,52,51,52,52,48,51,54,48,53,52,52,52,50,52,52,52,51,52,51,54,50,52,52,51,53,53,52,53,52,50,53,52,50,54,50,53,62,54,52,77,77,53,88,68,87,81,82,87,83,93,84,68,79,83,75,55,60,63,59,61,54,54,48,61,67,47,69,79,45,58,99,42,75,66,31,50,54,49,40,52,49,51,46,40,74,77,66,50,52,59,65,63,53,51,50,50,40,51,48,48,66,72,64,55,74,64,46,83,54,90,47,66,69,59,50,45,54,50,49,54,53,50,42,51,40,48,52,52,28,52,75,68,73,50,44,75,80,54,30,81,48,35,69,59,51,47,62,38,26,63,80,54,35,63,75,60,41,73,84,39,95,64,54,88,75,43,40,57,68,55,52,45,49,49,55,51,46,72,72,48,86,80,78,92,80,88,82,87,85,89,127

Secondary structure (DSSP, 8-state):
-HHHHHHHHHHHHHHHHHHHHHHHHHHHHHHHHHHHHHHHHHHHHHTT--SS-------TTSSHHHHHHHHHHHTS-SSHHHHHHHHHHHHHHH--HHHHHHHHHHHHHHS----S--HHHHHHHHHHHHHHHHHHHHTT-GGGTGGGHHHHHHT-HHHHHHHHTT-TTGGG--HHHHHHHHHHHH-------S----

Organism: Acropora cervicornis (NCBI:txid6130)